Protein AF-0000000078723873 (afdb_homodimer)

Secondary structure (DSSP, 8-state):
--SHHHHHHHHHHHHHHHHHHHHH-TTS-SS--SSTTSSHHHHHHH-S--EEEEEETTEEEEEEE--GGGB-TTSBB-HHHHHHHHHHHHHHHHHHHHS---EEEEEEEEE-S--BTT-EEEEEEEEEEEETTEEEEEEEEEETTT--EEEEEEEEEE-SS-------------/--SHHHHHHHHHHHHHHHHHHHHH-TTS-SS--SSTTSSHHHHHHH-S--EEEEEETTEEEEEEE--GGGB-TTSBB-HHHHHHHHHHHHHHHHHHHHS---EEEEEEEEE-S--BTT-EEEEEEEEEEEETTEEEEEEEEEETTT--EEEEEEEEEE-SS-------------

Solvent-accessible surface area (backbone atoms only — not comparable to full-atom values): 17543 Å² total; per-residue (Å²): 135,76,71,62,56,58,54,52,50,50,51,31,50,50,32,13,50,52,37,45,49,25,48,40,32,40,82,53,41,70,70,80,46,81,65,84,75,39,16,44,59,44,43,41,62,54,35,80,42,38,46,68,81,40,63,38,62,29,27,34,29,32,34,43,57,38,50,51,46,36,7,28,61,85,42,26,55,22,67,32,43,50,49,25,37,50,46,52,46,41,52,38,18,49,22,11,61,74,64,54,79,60,47,68,40,31,40,38,37,39,47,74,42,89,49,44,41,69,39,47,33,29,40,45,28,29,55,72,45,74,56,89,55,36,38,29,26,38,33,42,31,23,34,55,89,81,60,46,66,24,33,40,37,38,35,38,27,33,43,91,62,78,60,81,68,72,81,69,73,79,71,76,87,118,135,76,70,61,57,60,54,52,50,50,50,31,51,50,33,13,50,53,38,45,50,25,48,41,33,38,83,52,40,76,70,80,44,82,62,84,75,38,16,44,59,43,42,41,60,54,34,79,42,36,47,68,79,41,64,39,63,28,28,33,29,32,32,42,58,38,50,51,48,36,6,28,63,85,41,27,56,22,67,33,43,50,49,25,36,49,44,53,45,39,52,37,17,51,21,12,60,74,67,54,78,61,46,70,41,31,39,38,38,40,45,74,42,90,48,44,43,67,40,48,33,30,40,45,27,30,55,73,45,75,55,88,53,36,38,29,27,38,34,41,32,22,35,54,88,80,58,45,66,24,33,40,37,36,35,38,26,34,44,91,61,78,60,80,67,72,80,71,73,79,69,79,84,119

Structure (mmCIF, N/CA/C/O backbone):
data_AF-0000000078723873-model_v1
#
loop_
_entity.id
_entity.type
_entity.pdbx_description
1 polymer 'Thioesterase domain-containing protein'
#
loop_
_atom_site.group_PDB
_atom_site.id
_atom_site.type_symbol
_atom_site.label_atom_id
_atom_site.label_alt_id
_atom_site.label_comp_id
_atom_site.label_asym_id
_atom_site.label_entity_id
_atom_site.label_seq_id
_atom_site.pdbx_PDB_ins_code
_atom_site.Cartn_x
_atom_site.Cartn_y
_atom_site.Cartn_z
_atom_site.occupancy
_atom_site.B_iso_or_equiv
_atom_site.auth_seq_id
_atom_site.auth_comp_id
_atom_site.auth_asym_id
_atom_site.auth_atom_id
_atom_site.pdbx_PDB_model_num
ATOM 1 N N . MET A 1 1 ? -0.348 -45.594 -8.703 1 44.88 1 MET A N 1
ATOM 2 C CA . MET A 1 1 ? -0.079 -44.625 -7.637 1 44.88 1 MET A CA 1
ATOM 3 C C . MET A 1 1 ? 0.808 -43.5 -8.141 1 44.88 1 MET A C 1
ATOM 5 O O . MET A 1 1 ? 1.067 -42.531 -7.418 1 44.88 1 MET A O 1
ATOM 9 N N . ASP A 1 2 ? 1.713 -43.75 -9.164 1 52.91 2 ASP A N 1
ATOM 10 C CA . ASP A 1 2 ? 2.848 -43.062 -9.773 1 52.91 2 ASP A CA 1
ATOM 11 C C . ASP A 1 2 ? 2.379 -42.031 -10.766 1 52.91 2 ASP A C 1
ATOM 13 O O . ASP A 1 2 ? 3.166 -41.156 -11.195 1 52.91 2 ASP A O 1
ATOM 17 N N . GLY A 1 3 ? 1.222 -42.094 -11.297 1 54.97 3 GLY A N 1
ATOM 18 C CA . GLY A 1 3 ? 0.635 -41.344 -12.406 1 54.97 3 GLY A CA 1
ATOM 19 C C . GLY A 1 3 ? 0.165 -39.969 -12.023 1 54.97 3 GLY A C 1
ATOM 20 O O . GLY A 1 3 ? -0.032 -39.125 -12.891 1 54.97 3 GLY A O 1
ATOM 21 N N . GLU A 1 4 ? -0.302 -39.781 -10.75 1 62 4 GLU A N 1
ATOM 22 C CA . GLU A 1 4 ? -0.906 -38.594 -10.18 1 62 4 GLU A CA 1
ATOM 23 C C . GLU A 1 4 ? 0.133 -37.469 -9.984 1 62 4 GLU A C 1
ATOM 25 O O . GLU A 1 4 ? -0.169 -36.312 -10.148 1 62 4 GLU A O 1
ATOM 30 N N . ALA A 1 5 ? 1.448 -37.875 -9.898 1 75.31 5 ALA A N 1
ATOM 31 C CA . ALA A 1 5 ? 2.543 -36.938 -9.625 1 75.31 5 ALA A CA 1
ATOM 32 C C . ALA A 1 5 ? 2.836 -36.062 -10.836 1 75.31 5 ALA A C 1
ATOM 34 O O . ALA A 1 5 ? 2.943 -34.844 -10.719 1 75.31 5 ALA A O 1
ATOM 35 N N . PRO A 1 6 ? 2.828 -36.719 -11.977 1 81.06 6 PRO A N 1
ATOM 36 C CA . PRO A 1 6 ? 3.109 -35.875 -13.141 1 81.06 6 PRO A CA 1
ATOM 37 C C . PRO A 1 6 ? 1.992 -34.875 -13.438 1 81.06 6 PRO A C 1
ATOM 39 O O . PRO A 1 6 ? 2.264 -33.75 -13.828 1 81.06 6 PRO A O 1
ATOM 42 N N . ALA A 1 7 ? 0.807 -35.281 -13.289 1 85.88 7 ALA A N 1
ATOM 43 C CA . ALA A 1 7 ? -0.328 -34.406 -13.516 1 85.88 7 ALA A CA 1
ATOM 44 C C . ALA A 1 7 ? -0.332 -33.25 -12.523 1 85.88 7 ALA A C 1
ATOM 46 O O . ALA A 1 7 ? -0.62 -32.094 -12.891 1 85.88 7 ALA A O 1
ATOM 47 N N . ALA A 1 8 ? -0.088 -33.531 -11.328 1 83.06 8 ALA A N 1
ATOM 48 C CA . ALA A 1 8 ? -0.011 -32.5 -10.305 1 83.06 8 ALA A CA 1
ATOM 49 C C . ALA A 1 8 ? 1.11 -31.516 -10.609 1 83.06 8 ALA A C 1
ATOM 51 O O . ALA A 1 8 ? 0.945 -30.297 -10.43 1 83.06 8 ALA A O 1
ATOM 52 N N . ALA A 1 9 ? 2.213 -32.031 -11.039 1 87.19 9 ALA A N 1
ATOM 53 C CA . ALA A 1 9 ? 3.338 -31.172 -11.406 1 87.19 9 ALA A CA 1
ATOM 54 C C . ALA A 1 9 ? 2.984 -30.266 -12.586 1 87.19 9 ALA A C 1
ATOM 56 O O . ALA A 1 9 ? 3.33 -29.094 -12.602 1 87.19 9 ALA A O 1
ATOM 57 N N . ALA A 1 10 ? 2.352 -30.844 -13.5 1 90.69 10 ALA A N 1
ATOM 58 C CA . ALA A 1 10 ? 1.932 -30.078 -14.672 1 90.69 10 ALA A CA 1
ATOM 59 C C . ALA A 1 10 ? 0.947 -28.969 -14.281 1 90.69 10 ALA A C 1
ATOM 61 O O . ALA A 1 10 ? 1.027 -27.859 -14.789 1 90.69 10 ALA A O 1
ATOM 62 N N . ALA A 1 11 ? 0.07 -29.312 -13.477 1 89.81 11 ALA A N 1
ATOM 63 C CA . ALA A 1 11 ? -0.896 -28.312 -13 1 89.81 11 ALA A CA 1
ATOM 64 C C . ALA A 1 11 ? -0.199 -27.188 -12.25 1 89.81 11 ALA A C 1
ATOM 66 O O . ALA A 1 11 ? -0.537 -26.016 -12.438 1 89.81 11 ALA A O 1
ATOM 67 N N . ALA A 1 12 ? 0.757 -27.516 -11.477 1 89.88 12 ALA A N 1
ATOM 68 C CA . ALA A 1 12 ? 1.524 -26.531 -10.727 1 89.88 12 ALA A CA 1
ATOM 69 C C . ALA A 1 12 ? 2.281 -25.594 -11.664 1 89.88 12 ALA A C 1
ATOM 71 O O . ALA A 1 12 ? 2.338 -24.391 -11.422 1 89.88 12 ALA A O 1
ATOM 72 N N . LEU A 1 13 ? 2.764 -26.109 -12.703 1 91.88 13 LEU A N 1
ATOM 73 C CA . LEU A 1 13 ? 3.498 -25.312 -13.68 1 91.88 13 LEU A CA 1
ATOM 74 C C . LEU A 1 13 ? 2.559 -24.391 -14.438 1 91.88 13 LEU A C 1
ATOM 76 O O . LEU A 1 13 ? 2.938 -23.266 -14.797 1 91.88 13 LEU A O 1
ATOM 80 N N . ARG A 1 14 ? 1.41 -24.875 -14.703 1 94.12 14 ARG A N 1
ATOM 81 C CA . ARG A 1 14 ? 0.413 -24.047 -15.367 1 94.12 14 ARG A CA 1
ATOM 82 C C . ARG A 1 14 ? 0.038 -22.844 -14.508 1 94.12 14 ARG A C 1
ATOM 84 O O . ARG A 1 14 ? -0.103 -21.719 -15.008 1 94.12 14 ARG A O 1
ATOM 91 N N . LEU A 1 15 ? -0.123 -23.094 -13.25 1 94.88 15 LEU A N 1
ATOM 92 C CA . LEU A 1 15 ? -0.45 -22 -12.336 1 94.88 15 LEU A CA 1
ATOM 93 C C . LEU A 1 15 ? 0.664 -20.969 -12.312 1 94.88 15 LEU A C 1
ATOM 95 O O . LEU A 1 15 ? 0.396 -19.766 -12.32 1 94.88 15 LEU A O 1
ATOM 99 N N . ALA A 1 16 ? 1.86 -21.422 -12.297 1 96.12 16 ALA A N 1
ATOM 100 C CA . ALA A 1 16 ? 3.008 -20.516 -12.32 1 96.12 16 ALA A CA 1
ATOM 101 C C . ALA A 1 16 ? 3.037 -19.703 -13.609 1 96.12 16 ALA A C 1
ATOM 103 O O . ALA A 1 16 ? 3.363 -18.516 -13.602 1 96.12 16 ALA A O 1
ATOM 104 N N . ALA A 1 17 ? 2.68 -20.328 -14.688 1 95.06 17 ALA A N 1
ATOM 105 C CA . ALA A 1 17 ? 2.65 -19.656 -15.984 1 95.06 17 ALA A CA 1
ATOM 106 C C . ALA A 1 17 ? 1.571 -18.562 -16.016 1 95.06 17 ALA A C 1
ATOM 108 O O . ALA A 1 17 ? 1.772 -17.5 -16.578 1 95.06 17 ALA A O 1
ATOM 109 N N . VAL A 1 18 ? 0.467 -18.828 -15.445 1 93.12 18 VAL A N 1
ATOM 110 C CA . VAL A 1 18 ? -0.629 -17.859 -15.367 1 93.12 18 VAL A CA 1
ATOM 111 C C . VAL A 1 18 ? -0.201 -16.656 -14.539 1 93.12 18 VAL A C 1
ATOM 113 O O . VAL A 1 18 ? -0.419 -15.508 -14.945 1 93.12 18 VAL A O 1
ATOM 116 N N . ALA A 1 19 ? 0.413 -16.922 -13.398 1 94.5 19 ALA A N 1
ATOM 117 C CA . ALA A 1 19 ? 0.892 -15.844 -12.531 1 94.5 19 ALA A CA 1
ATOM 118 C C . ALA A 1 19 ? 1.933 -14.984 -13.25 1 94.5 19 ALA A C 1
ATOM 120 O O . ALA A 1 19 ? 1.901 -13.758 -13.156 1 94.5 19 ALA A O 1
ATOM 121 N N . ARG A 1 20 ? 2.828 -15.641 -13.961 1 95.38 20 ARG A N 1
ATOM 122 C CA . ARG A 1 20 ? 3.828 -14.922 -14.75 1 95.38 20 ARG A CA 1
ATOM 123 C C . ARG A 1 20 ? 3.166 -13.992 -15.75 1 95.38 20 ARG A C 1
ATOM 125 O O . ARG A 1 20 ? 3.521 -12.812 -15.844 1 95.38 20 ARG A O 1
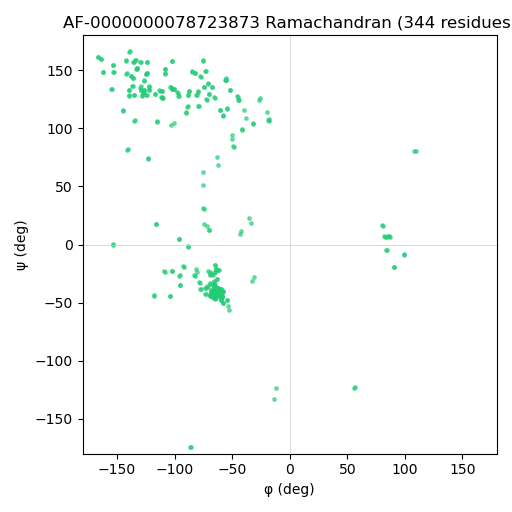ATOM 132 N N . ARG A 1 21 ? 2.262 -14.516 -16.484 1 92.56 21 ARG A N 1
ATOM 133 C CA . ARG A 1 21 ? 1.594 -13.734 -17.516 1 92.56 21 ARG A CA 1
ATOM 134 C C . ARG A 1 21 ? 0.914 -12.508 -16.922 1 92.56 21 ARG A C 1
ATOM 136 O O . ARG A 1 21 ? 0.993 -11.414 -17.469 1 92.56 21 ARG A O 1
ATOM 143 N N . TRP A 1 22 ? 0.305 -12.641 -15.805 1 90.31 22 TRP A N 1
ATOM 144 C CA . TRP A 1 22 ? -0.404 -11.547 -15.141 1 90.31 22 TRP A CA 1
ATOM 145 C C . TRP A 1 22 ? 0.572 -10.477 -14.664 1 90.31 22 TRP A C 1
ATOM 147 O O . TRP A 1 22 ? 0.325 -9.281 -14.836 1 90.31 22 TRP A O 1
ATOM 157 N N . LEU A 1 23 ? 1.624 -10.883 -14.07 1 93.5 23 LEU A N 1
ATOM 158 C CA . LEU A 1 23 ? 2.605 -9.938 -13.555 1 93.5 23 LEU A CA 1
ATOM 159 C C . LEU A 1 23 ? 3.258 -9.156 -14.695 1 93.5 23 LEU A C 1
ATOM 161 O O . LEU A 1 23 ? 3.578 -7.977 -14.539 1 93.5 23 LEU A O 1
ATOM 165 N N . GLU A 1 24 ? 3.432 -9.789 -15.805 1 93.75 24 GLU A N 1
ATOM 166 C CA . GLU A 1 24 ? 4.105 -9.164 -16.938 1 93.75 24 GLU A CA 1
ATOM 167 C C . GLU A 1 24 ? 3.145 -8.289 -17.734 1 93.75 24 GLU A C 1
ATOM 169 O O . GLU A 1 24 ? 3.566 -7.336 -18.391 1 93.75 24 GLU A O 1
ATOM 174 N N . ASN A 1 25 ? 1.891 -8.648 -17.656 1 88.19 25 ASN A N 1
ATOM 175 C CA . ASN A 1 25 ? 0.854 -7.906 -18.375 1 88.19 25 ASN A CA 1
ATOM 176 C C . ASN A 1 25 ? -0.42 -7.789 -17.547 1 88.19 25 ASN A C 1
ATOM 178 O O . ASN A 1 25 ? -1.391 -8.508 -17.781 1 88.19 25 ASN A O 1
ATOM 182 N N . PRO A 1 26 ? -0.356 -6.797 -16.656 1 80.12 26 PRO A N 1
ATOM 183 C CA . PRO A 1 26 ? -1.489 -6.723 -15.734 1 80.12 26 PRO A CA 1
ATOM 184 C C . PRO A 1 26 ? -2.805 -6.398 -16.438 1 80.12 26 PRO A C 1
ATOM 186 O O . PRO A 1 26 ? -3.879 -6.582 -15.859 1 80.12 26 PRO A O 1
ATOM 189 N N . ARG A 1 27 ? -2.709 -5.902 -17.625 1 72.5 27 ARG A N 1
ATOM 190 C CA . ARG A 1 27 ? -3.945 -5.664 -18.359 1 72.5 27 ARG A CA 1
ATOM 191 C C . ARG A 1 27 ? -4.605 -6.984 -18.75 1 72.5 27 ARG A C 1
ATOM 193 O O . ARG A 1 27 ? -5.793 -7.016 -19.078 1 72.5 27 ARG A O 1
ATOM 200 N N . ASP A 1 28 ? -3.65 -7.926 -18.828 1 61.69 28 ASP A N 1
ATOM 201 C CA . ASP A 1 28 ? -4.184 -9.25 -19.125 1 61.69 28 ASP A CA 1
ATOM 202 C C . ASP A 1 28 ? -4.867 -9.867 -17.906 1 61.69 28 ASP A C 1
ATOM 204 O O . ASP A 1 28 ? -4.195 -10.328 -16.984 1 61.69 28 ASP A O 1
ATOM 208 N N . SER A 1 29 ? -5.363 -8.953 -17.172 1 52.59 29 SER A N 1
ATOM 209 C CA . SER A 1 29 ? -5.941 -9.227 -15.859 1 52.59 29 SER A CA 1
ATOM 210 C C . SER A 1 29 ? -6.273 -10.711 -15.703 1 52.59 29 SER A C 1
ATOM 212 O O . SER A 1 29 ? -6.574 -11.391 -16.688 1 52.59 29 SER A O 1
ATOM 214 N N . LEU A 1 30 ? -5.531 -11.375 -14.93 1 48.03 30 LEU A N 1
ATOM 215 C CA . LEU A 1 30 ? -6.129 -12.648 -14.555 1 48.03 30 LEU A CA 1
ATOM 216 C C . LEU A 1 30 ? -7.637 -12.633 -14.781 1 48.03 30 LEU A C 1
ATOM 218 O O . LEU A 1 30 ? -8.289 -11.617 -14.531 1 48.03 30 LEU A O 1
ATOM 222 N N . ALA A 1 31 ? -7.953 -13.484 -15.719 1 39.88 31 ALA A N 1
ATOM 223 C CA . ALA A 1 31 ? -9.234 -13.664 -16.391 1 39.88 31 ALA A CA 1
ATOM 224 C C . ALA A 1 31 ? -10.352 -12.93 -15.648 1 39.88 31 ALA A C 1
ATOM 226 O O . ALA A 1 31 ? -10.164 -12.5 -14.508 1 39.88 31 ALA A O 1
ATOM 227 N N . ARG A 1 32 ? -11.492 -13.711 -15.469 1 41.44 32 ARG A N 1
ATOM 228 C CA . ARG A 1 32 ? -12.938 -13.633 -15.648 1 41.44 32 ARG A CA 1
ATOM 229 C C . ARG A 1 32 ? -13.578 -12.773 -14.57 1 41.44 32 ARG A C 1
ATOM 231 O O . ARG A 1 32 ? -14.242 -13.281 -13.672 1 41.44 32 ARG A O 1
ATOM 238 N N . SER A 1 33 ? -12.703 -12.039 -13.992 1 44.44 33 SER A N 1
ATOM 239 C CA . SER A 1 33 ? -13.672 -11.383 -13.117 1 44.44 33 SER A CA 1
ATOM 240 C C . SER A 1 33 ? -14.797 -10.742 -13.922 1 44.44 33 SER A C 1
ATOM 242 O O . SER A 1 33 ? -14.625 -10.422 -15.102 1 44.44 33 SER A O 1
ATOM 244 N N . ARG A 1 34 ? -15.875 -10.844 -13.359 1 46.12 34 ARG A N 1
ATOM 245 C CA . ARG A 1 34 ? -17.203 -10.57 -13.891 1 46.12 34 ARG A CA 1
ATOM 246 C C . ARG A 1 34 ? -17.281 -9.172 -14.492 1 46.12 34 ARG A C 1
ATOM 248 O O . ARG A 1 34 ? -17.938 -8.969 -15.523 1 46.12 34 ARG A O 1
ATOM 255 N N . GLU A 1 35 ? -16.953 -8.008 -13.742 1 47.28 35 GLU A N 1
ATOM 256 C CA . GLU A 1 35 ? -17.375 -6.723 -14.281 1 47.28 35 GLU A CA 1
ATOM 257 C C . GLU A 1 35 ? -16.219 -6.008 -14.977 1 47.28 35 GLU A C 1
ATOM 259 O O . GLU A 1 35 ? -15.125 -5.902 -14.43 1 47.28 35 GLU A O 1
ATOM 264 N N . GLU A 1 36 ? -16.016 -5.871 -16.234 1 51.47 36 GLU A N 1
ATOM 265 C CA . GLU A 1 36 ? -15.156 -5.152 -17.172 1 51.47 36 GLU A CA 1
ATOM 266 C C . GLU A 1 36 ? -14.641 -3.854 -16.547 1 51.47 36 GLU A C 1
ATOM 268 O O . GLU A 1 36 ? -15.414 -3.068 -16 1 51.47 36 GLU A O 1
ATOM 273 N N . GLY A 1 37 ? -13.352 -3.596 -16.5 1 52.84 37 GLY A N 1
ATOM 274 C CA . GLY A 1 37 ? -12.75 -2.291 -16.25 1 52.84 37 GLY A CA 1
ATOM 275 C C . GLY A 1 37 ? -12.297 -2.096 -14.82 1 52.84 37 GLY A C 1
ATOM 276 O O . GLY A 1 37 ? -11.641 -1.104 -14.508 1 52.84 37 GLY A O 1
ATOM 277 N N . CYS A 1 38 ? -12.602 -2.992 -13.914 1 54.84 38 CYS A N 1
ATOM 278 C CA . CYS A 1 38 ? -12.289 -2.715 -12.523 1 54.84 38 CYS A CA 1
ATOM 279 C C . CYS A 1 38 ? -10.828 -3.029 -12.219 1 54.84 38 CYS A C 1
ATOM 281 O O . CYS A 1 38 ? -10.305 -4.055 -12.664 1 54.84 38 CYS A O 1
ATOM 283 N N . GLY A 1 39 ? -10.141 -2.117 -11.641 1 59.47 39 GLY A N 1
ATOM 284 C CA . GLY A 1 39 ? -8.836 -2.26 -11.008 1 59.47 39 GLY A CA 1
ATOM 285 C C . GLY A 1 39 ? -7.684 -2.17 -11.992 1 59.47 39 GLY A C 1
ATOM 286 O O . GLY A 1 39 ? -6.527 -2.043 -11.586 1 59.47 39 GLY A O 1
ATOM 287 N N . ASP A 1 40 ? -7.992 -2.084 -13.242 1 70.19 40 ASP A N 1
ATOM 288 C CA . ASP A 1 40 ? -6.961 -2.098 -14.273 1 70.19 40 ASP A CA 1
ATOM 289 C C . ASP A 1 40 ? -6.086 -0.849 -14.195 1 70.19 40 ASP A C 1
ATOM 291 O O . ASP A 1 40 ? -4.859 -0.936 -14.297 1 70.19 40 ASP A O 1
ATOM 295 N N . ALA A 1 41 ? -6.691 0.23 -13.836 1 77.25 41 ALA A N 1
ATOM 296 C CA . ALA A 1 41 ? -5.918 1.472 -13.828 1 77.25 41 ALA A CA 1
ATOM 297 C C . ALA A 1 41 ? -4.879 1.462 -12.711 1 77.25 41 ALA A C 1
ATOM 299 O O . ALA A 1 41 ? -3.711 1.782 -12.945 1 77.25 41 ALA A O 1
ATOM 300 N N . PHE A 1 42 ? -5.32 1.008 -11.539 1 87.31 42 PHE A N 1
ATOM 301 C CA . PHE A 1 42 ? -4.418 0.989 -10.398 1 87.31 42 PHE A CA 1
ATOM 302 C C . PHE A 1 42 ? -3.262 0.025 -10.633 1 87.31 42 PHE A C 1
ATOM 304 O O . PHE A 1 42 ? -2.096 0.397 -10.484 1 87.31 42 PHE A O 1
ATOM 311 N N . ASN A 1 43 ? -3.543 -1.124 -11.094 1 87.56 43 ASN A N 1
ATOM 312 C CA . ASN A 1 43 ? -2.518 -2.145 -11.281 1 87.56 43 ASN A CA 1
ATOM 313 C C . ASN A 1 43 ? -1.559 -1.778 -12.406 1 87.56 43 ASN A C 1
ATOM 315 O O . ASN A 1 43 ? -0.364 -2.072 -12.336 1 87.56 43 ASN A O 1
ATOM 319 N N . THR A 1 44 ? -2.092 -1.142 -13.359 1 84.94 44 THR A N 1
ATOM 320 C CA . THR A 1 44 ? -1.249 -0.743 -14.484 1 84.94 44 THR A CA 1
ATOM 321 C C . THR A 1 44 ? -0.207 0.28 -14.039 1 84.94 44 THR A C 1
ATOM 323 O O . THR A 1 44 ? 0.917 0.287 -14.547 1 84.94 44 THR A O 1
ATOM 326 N N . VAL A 1 45 ? -0.574 1.055 -13.109 1 88.25 45 VAL A N 1
ATOM 327 C CA . VAL A 1 45 ? 0.344 2.082 -12.625 1 88.25 45 VAL A CA 1
ATOM 328 C C . VAL A 1 45 ? 1.396 1.452 -11.719 1 88.25 45 VAL A C 1
ATOM 330 O O . VAL A 1 45 ? 2.584 1.769 -11.82 1 88.25 45 VAL A O 1
ATOM 333 N N . VAL A 1 46 ? 1 0.481 -10.898 1 92.19 46 VAL A N 1
ATOM 334 C CA . VAL A 1 46 ? 1.902 -0.035 -9.875 1 92.19 46 VAL A CA 1
ATOM 335 C C . VAL A 1 46 ? 2.676 -1.232 -10.422 1 92.19 46 VAL A C 1
ATOM 337 O O . VAL A 1 46 ? 3.689 -1.64 -9.852 1 92.19 46 VAL A O 1
ATOM 340 N N . MET A 1 47 ? 2.135 -1.809 -11.492 1 87.94 47 MET A N 1
ATOM 341 C CA . MET A 1 47 ? 2.775 -2.91 -12.203 1 87.94 47 MET A CA 1
ATOM 342 C C . MET A 1 47 ? 2.977 -2.561 -13.68 1 87.94 47 MET A C 1
ATOM 344 O O . MET A 1 47 ? 2.234 -3.037 -14.539 1 87.94 47 MET A O 1
ATOM 348 N N . PRO A 1 48 ? 3.879 -1.739 -13.93 1 76.56 48 PRO A N 1
ATOM 349 C CA . PRO A 1 48 ? 4.031 -1.247 -15.297 1 76.56 48 PRO A CA 1
ATOM 350 C C . PRO A 1 48 ? 4.551 -2.316 -16.25 1 76.56 48 PRO A C 1
ATOM 352 O O . PRO A 1 48 ? 4.738 -2.049 -17.453 1 76.56 48 PRO A O 1
ATOM 355 N N . GLY A 1 49 ? 4.594 -3.609 -15.891 1 80.75 49 GLY A N 1
ATOM 356 C CA . GLY A 1 49 ? 5.211 -4.691 -16.641 1 80.75 49 GLY A CA 1
ATOM 357 C C . GLY A 1 49 ? 6.465 -5.238 -15.992 1 80.75 49 GLY A C 1
ATOM 358 O O . GLY A 1 49 ? 7.578 -4.934 -16.422 1 80.75 49 GLY A O 1
ATOM 359 N N . PHE A 1 50 ? 6.285 -6.066 -15.039 1 94.38 50 PHE A N 1
ATOM 360 C CA . PHE A 1 50 ? 7.363 -6.77 -14.352 1 94.38 50 PHE A CA 1
ATOM 361 C C . PHE A 1 50 ? 7.988 -7.82 -15.258 1 94.38 50 PHE A C 1
ATOM 363 O O . PHE A 1 50 ? 7.297 -8.453 -16.062 1 94.38 50 PHE A O 1
ATOM 370 N N . ARG A 1 51 ? 9.297 -7.891 -15.219 1 97.31 51 ARG A N 1
ATOM 371 C CA . ARG A 1 51 ? 9.984 -9.008 -15.859 1 97.31 51 ARG A CA 1
ATOM 372 C C . ARG A 1 51 ? 10.172 -10.164 -14.883 1 97.31 51 ARG A C 1
ATOM 374 O O . ARG A 1 51 ? 10.961 -10.07 -13.945 1 97.31 51 ARG A O 1
ATOM 381 N N . VAL A 1 52 ? 9.508 -11.289 -15.148 1 98.12 52 VAL A N 1
ATOM 382 C CA . VAL A 1 52 ? 9.562 -12.43 -14.234 1 98.12 52 VAL A CA 1
ATOM 383 C C . VAL A 1 52 ? 10.742 -13.328 -14.602 1 98.12 52 VAL A C 1
ATOM 385 O O . VAL A 1 52 ? 10.805 -13.859 -15.711 1 98.12 52 VAL A O 1
ATOM 388 N N . SER A 1 53 ? 11.641 -13.492 -13.75 1 98.62 53 SER A N 1
ATOM 389 C CA . SER A 1 53 ? 12.82 -14.312 -14 1 98.62 53 SER A CA 1
ATOM 390 C C . SER A 1 53 ? 12.633 -15.734 -13.461 1 98.62 53 SER A C 1
ATOM 392 O O . SER A 1 53 ? 13.297 -16.672 -13.914 1 98.62 53 SER A O 1
ATOM 394 N N . LEU A 1 54 ? 11.797 -15.852 -12.461 1 98.56 54 LEU A N 1
ATOM 395 C CA . LEU A 1 54 ? 11.492 -17.156 -11.883 1 98.56 54 LEU A CA 1
ATOM 396 C C . LEU A 1 54 ? 10.008 -17.266 -11.555 1 98.56 54 LEU A C 1
ATOM 398 O O . LEU A 1 54 ? 9.43 -16.359 -10.945 1 98.56 54 LEU A O 1
ATOM 402 N N . ALA A 1 55 ? 9.375 -18.281 -11.992 1 98.06 55 ALA A N 1
ATOM 403 C CA . ALA A 1 55 ? 8 -18.625 -11.641 1 98.06 55 ALA A CA 1
ATOM 404 C C . ALA A 1 55 ? 7.867 -20.125 -11.328 1 98.06 55 ALA A C 1
ATOM 406 O O . ALA A 1 55 ? 7.98 -20.969 -12.219 1 98.06 55 ALA A O 1
ATOM 407 N N . GLU A 1 56 ? 7.727 -20.422 -10.133 1 97.25 56 GLU A N 1
ATOM 408 C CA . GLU A 1 56 ? 7.539 -21.766 -9.609 1 97.25 56 GLU A CA 1
ATOM 409 C C . GLU A 1 56 ? 6.41 -21.812 -8.586 1 97.25 56 GLU A C 1
ATOM 411 O O . GLU A 1 56 ? 6.008 -20.766 -8.055 1 97.25 56 GLU A O 1
ATOM 416 N N . PRO A 1 57 ? 5.887 -23.047 -8.414 1 96.62 57 PRO A N 1
ATOM 417 C CA . PRO A 1 57 ? 4.883 -23.109 -7.348 1 96.62 57 PRO A CA 1
ATOM 418 C C . PRO A 1 57 ? 5.406 -22.578 -6.012 1 96.62 57 PRO A C 1
ATOM 420 O O . PRO A 1 57 ? 6.383 -23.109 -5.473 1 96.62 57 PRO A O 1
ATOM 423 N N . GLY A 1 58 ? 4.785 -21.531 -5.57 1 97.62 58 GLY A N 1
ATOM 424 C CA . GLY A 1 58 ? 5.121 -20.969 -4.27 1 97.62 58 GLY A CA 1
ATOM 425 C C . GLY A 1 58 ? 6.27 -19.984 -4.32 1 97.62 58 GLY A C 1
ATOM 426 O O . GLY A 1 58 ? 6.754 -19.531 -3.281 1 97.62 58 GLY A O 1
ATOM 427 N N . ARG A 1 59 ? 6.723 -19.641 -5.477 1 98.69 59 ARG A N 1
ATOM 428 C CA . ARG A 1 59 ? 7.82 -18.688 -5.555 1 98.69 59 ARG A CA 1
ATOM 429 C C . ARG A 1 59 ? 7.812 -17.953 -6.891 1 98.69 59 ARG A C 1
ATOM 431 O O . ARG A 1 59 ? 7.684 -18.578 -7.945 1 98.69 59 ARG A O 1
ATOM 438 N N . LEU A 1 60 ? 7.965 -16.641 -6.805 1 98.69 60 LEU A N 1
ATOM 439 C CA . LEU A 1 60 ? 8.094 -15.766 -7.969 1 98.69 60 LEU A CA 1
ATOM 440 C C . LEU A 1 60 ? 9.195 -14.734 -7.75 1 98.69 60 LEU A C 1
ATOM 442 O O . LEU A 1 60 ? 9.336 -14.188 -6.656 1 98.69 60 LEU A O 1
ATOM 446 N N . VAL A 1 61 ? 10.016 -14.531 -8.805 1 98.88 61 VAL A N 1
ATOM 447 C CA . VAL A 1 61 ? 11.008 -13.469 -8.812 1 98.88 61 VAL A CA 1
ATOM 448 C C . VAL A 1 61 ? 10.805 -12.578 -10.031 1 98.88 61 VAL A C 1
ATOM 450 O O . VAL A 1 61 ? 10.672 -13.07 -11.156 1 98.88 61 VAL A O 1
ATOM 453 N N . CYS A 1 62 ? 10.734 -11.273 -9.789 1 98.25 62 CYS A N 1
ATOM 454 C CA . CYS A 1 62 ? 10.555 -10.352 -10.906 1 98.25 62 CYS A CA 1
ATOM 455 C C . CYS A 1 62 ? 11.367 -9.078 -10.695 1 98.25 62 CYS A C 1
ATOM 457 O O . CYS A 1 62 ? 11.812 -8.797 -9.578 1 98.25 62 CYS A O 1
ATOM 459 N N . SER A 1 63 ? 11.641 -8.422 -11.758 1 98.31 63 SER A N 1
ATOM 460 C CA . SER A 1 63 ? 12.375 -7.164 -11.734 1 98.31 63 SER A CA 1
ATOM 461 C C . SER A 1 63 ? 11.727 -6.125 -12.648 1 98.31 63 SER A C 1
ATOM 463 O O . SER A 1 63 ? 10.945 -6.473 -13.539 1 98.31 63 SER A O 1
ATOM 465 N N . PHE A 1 64 ? 12.016 -4.848 -12.344 1 97.06 64 PHE A N 1
ATOM 466 C CA . PHE A 1 64 ? 11.555 -3.73 -13.156 1 97.06 64 PHE A CA 1
ATOM 467 C C . PHE A 1 64 ? 12.289 -2.447 -12.773 1 97.06 64 PHE A C 1
ATOM 469 O O . PHE A 1 64 ? 12.961 -2.395 -11.742 1 97.06 64 PHE A O 1
ATOM 476 N N . ARG A 1 65 ? 12.203 -1.561 -13.695 1 96.38 65 ARG A N 1
ATOM 477 C CA . ARG A 1 65 ? 12.664 -0.211 -13.391 1 96.38 65 ARG A CA 1
ATOM 478 C C . ARG A 1 65 ? 11.547 0.629 -12.789 1 96.38 65 ARG A C 1
ATOM 480 O O . ARG A 1 65 ? 10.445 0.694 -13.336 1 96.38 65 ARG A O 1
ATOM 487 N N . VAL A 1 66 ? 11.836 1.263 -11.641 1 95.44 66 VAL A N 1
ATOM 488 C CA . VAL A 1 66 ? 10.82 2.064 -10.961 1 95.44 66 VAL A CA 1
ATOM 489 C C . VAL A 1 66 ? 10.367 3.203 -11.875 1 95.44 66 VAL A C 1
ATOM 491 O O . VAL A 1 66 ? 11.156 4.094 -12.203 1 95.44 66 VAL A O 1
ATOM 494 N N . PRO A 1 67 ? 9.117 3.182 -12.266 1 92.25 67 PRO A N 1
ATOM 495 C CA . PRO A 1 67 ? 8.664 4.25 -13.164 1 92.25 67 PRO A CA 1
ATOM 496 C C . PRO A 1 67 ? 8.469 5.582 -12.438 1 92.25 67 PRO A C 1
ATOM 498 O O . PRO A 1 67 ? 8.258 5.605 -11.227 1 92.25 67 PRO A O 1
ATOM 501 N N . ALA A 1 68 ? 8.5 6.637 -13.195 1 90.62 68 ALA A N 1
ATOM 502 C CA . ALA A 1 68 ? 8.258 7.973 -12.648 1 90.62 68 ALA A CA 1
ATOM 503 C C . ALA A 1 68 ? 6.848 8.094 -12.094 1 90.62 68 ALA A C 1
ATOM 505 O O . ALA A 1 68 ? 6.617 8.828 -11.125 1 90.62 68 ALA A O 1
ATOM 506 N N . ALA A 1 69 ? 5.945 7.367 -12.641 1 89.5 69 ALA A N 1
ATOM 507 C CA . ALA A 1 69 ? 4.527 7.441 -12.305 1 89.5 69 ALA A CA 1
ATOM 508 C C . ALA A 1 69 ? 4.293 7.059 -10.844 1 89.5 69 ALA A C 1
ATOM 510 O O . ALA A 1 69 ? 3.279 7.434 -10.25 1 89.5 69 ALA A O 1
ATOM 511 N N . VAL A 1 70 ? 5.234 6.309 -10.203 1 93.44 70 VAL A N 1
ATOM 512 C CA . VAL A 1 70 ? 5.027 5.859 -8.836 1 93.44 70 VAL A CA 1
ATOM 513 C C . VAL A 1 70 ? 6.082 6.488 -7.922 1 93.44 70 VAL A C 1
ATOM 515 O O . VAL A 1 70 ? 6.348 5.98 -6.832 1 93.44 70 VAL A O 1
ATOM 518 N N . ALA A 1 71 ? 6.703 7.531 -8.391 1 91.56 71 ALA A N 1
ATOM 519 C CA . ALA A 1 71 ? 7.688 8.242 -7.578 1 91.56 71 ALA A CA 1
ATOM 520 C C . ALA A 1 71 ? 7.008 9.227 -6.629 1 91.56 71 ALA A C 1
ATOM 522 O O . ALA A 1 71 ? 5.934 9.742 -6.93 1 91.56 71 ALA A O 1
ATOM 523 N N . ASP A 1 72 ? 7.621 9.398 -5.496 1 88.5 72 ASP A N 1
ATOM 524 C CA . ASP A 1 72 ? 7.137 10.438 -4.59 1 88.5 72 ASP A CA 1
ATOM 525 C C . ASP A 1 72 ? 7.754 11.797 -4.926 1 88.5 72 ASP A C 1
ATOM 527 O O . ASP A 1 72 ? 8.406 11.945 -5.961 1 88.5 72 ASP A O 1
ATOM 531 N N . ALA A 1 73 ? 7.484 12.773 -4.105 1 83.5 73 ALA A N 1
ATOM 532 C CA . ALA A 1 73 ? 7.91 14.148 -4.367 1 83.5 73 ALA A CA 1
ATOM 533 C C . ALA A 1 73 ? 9.43 14.258 -4.379 1 83.5 73 ALA A C 1
ATOM 535 O O . ALA A 1 73 ? 9.992 15.195 -4.949 1 83.5 73 ALA A O 1
ATOM 536 N N . ASP A 1 74 ? 10.141 13.266 -3.74 1 85.44 74 ASP A N 1
ATOM 537 C CA . ASP A 1 74 ? 11.602 13.281 -3.67 1 85.44 74 ASP A CA 1
ATOM 538 C C . ASP A 1 74 ? 12.211 12.422 -4.773 1 85.44 74 ASP A C 1
ATOM 540 O O . ASP A 1 74 ? 13.422 12.188 -4.785 1 85.44 74 ASP A O 1
ATOM 544 N N . GLY A 1 75 ? 11.367 11.914 -5.637 1 89.44 75 GLY A N 1
ATOM 545 C CA . GLY A 1 75 ? 11.852 11.109 -6.742 1 89.44 75 GLY A CA 1
ATOM 546 C C . GLY A 1 75 ? 12.156 9.68 -6.348 1 89.44 75 GLY A C 1
ATOM 547 O O . GLY A 1 75 ? 12.914 8.984 -7.035 1 89.44 75 GLY A O 1
ATOM 548 N N . ARG A 1 76 ? 11.664 9.305 -5.266 1 92.81 76 ARG A N 1
ATOM 549 C CA . ARG A 1 76 ? 11.859 7.938 -4.789 1 92.81 76 ARG A CA 1
ATOM 550 C C . ARG A 1 76 ? 10.609 7.094 -5.027 1 92.81 76 ARG A C 1
ATOM 552 O O . ARG A 1 76 ? 9.523 7.633 -5.238 1 92.81 76 ARG A O 1
ATOM 559 N N . TRP A 1 77 ? 10.82 5.758 -5.066 1 95.12 77 TRP A N 1
ATOM 560 C CA . TRP A 1 77 ? 9.672 4.863 -5.129 1 95.12 77 TRP A CA 1
ATOM 561 C C . TRP A 1 77 ? 8.742 5.082 -3.941 1 95.12 77 TRP A C 1
ATOM 563 O O . TRP A 1 77 ? 9.125 4.832 -2.793 1 95.12 77 TRP A O 1
ATOM 573 N N . HIS A 1 78 ? 7.621 5.605 -4.211 1 95.25 78 HIS A N 1
ATOM 574 C CA . HIS A 1 78 ? 6.621 5.91 -3.193 1 95.25 78 HIS A CA 1
ATOM 575 C C . HIS A 1 78 ? 6.34 4.695 -2.314 1 95.25 78 HIS A C 1
ATOM 577 O O . HIS A 1 78 ? 6.121 3.594 -2.82 1 95.25 78 HIS A O 1
ATOM 583 N N . ALA A 1 79 ? 6.316 4.844 -0.981 1 96.44 79 ALA A N 1
ATOM 584 C CA . ALA A 1 79 ? 6.137 3.736 -0.048 1 96.44 79 ALA A CA 1
ATOM 585 C C . ALA A 1 79 ? 4.812 3.021 -0.293 1 96.44 79 ALA A C 1
ATOM 587 O O . ALA A 1 79 ? 4.754 1.79 -0.295 1 96.44 79 ALA A O 1
ATOM 588 N N . GLY A 1 80 ? 3.764 3.787 -0.456 1 96.44 80 GLY A N 1
ATOM 589 C CA . GLY A 1 80 ? 2.467 3.199 -0.751 1 96.44 80 GLY A CA 1
ATOM 590 C C . GLY A 1 80 ? 2.443 2.434 -2.059 1 96.44 80 GLY A C 1
ATOM 591 O O . GLY A 1 80 ? 1.788 1.394 -2.164 1 96.44 80 GLY A O 1
ATOM 592 N N . ALA A 1 81 ? 3.129 2.916 -3.045 1 95.75 81 ALA A N 1
ATOM 593 C CA . ALA A 1 81 ? 3.221 2.217 -4.324 1 95.75 81 ALA A CA 1
ATOM 594 C C . ALA A 1 81 ? 4.016 0.922 -4.188 1 95.75 81 ALA A C 1
ATOM 596 O O . ALA A 1 81 ? 3.66 -0.098 -4.781 1 95.75 81 ALA A O 1
ATOM 597 N N . MET A 1 82 ? 5.09 0.958 -3.451 1 97.25 82 MET A N 1
ATOM 598 C CA . MET A 1 82 ? 5.863 -0.251 -3.182 1 97.25 82 MET A CA 1
ATOM 599 C C . MET A 1 82 ? 5.012 -1.294 -2.469 1 97.25 82 MET A C 1
ATOM 601 O O . MET A 1 82 ? 5.039 -2.475 -2.82 1 97.25 82 MET A O 1
ATOM 605 N N . ALA A 1 83 ? 4.262 -0.816 -1.47 1 98.25 83 ALA A N 1
ATOM 606 C CA . ALA A 1 83 ? 3.375 -1.725 -0.75 1 98.25 83 ALA A CA 1
ATOM 607 C C . ALA A 1 83 ? 2.375 -2.381 -1.699 1 98.25 83 ALA A C 1
ATOM 609 O O . ALA A 1 83 ? 2.08 -3.572 -1.574 1 98.25 83 ALA A O 1
ATOM 610 N N . ALA A 1 84 ? 1.871 -1.628 -2.611 1 96.69 84 ALA A N 1
ATOM 611 C CA . ALA A 1 84 ? 0.925 -2.15 -3.594 1 96.69 84 ALA A CA 1
ATOM 612 C C . ALA A 1 84 ? 1.592 -3.178 -4.504 1 96.69 84 ALA A C 1
ATOM 614 O O . ALA A 1 84 ? 0.994 -4.203 -4.832 1 96.69 84 ALA A O 1
ATOM 615 N N . ALA A 1 85 ? 2.805 -2.877 -4.969 1 96.94 85 ALA A N 1
ATOM 616 C CA . ALA A 1 85 ? 3.543 -3.832 -5.793 1 96.94 85 ALA A CA 1
ATOM 617 C C . ALA A 1 85 ? 3.766 -5.145 -5.043 1 96.94 85 ALA A C 1
ATOM 619 O O . ALA A 1 85 ? 3.566 -6.227 -5.602 1 96.94 85 ALA A O 1
ATOM 620 N N . VAL A 1 86 ? 4.141 -5.027 -3.818 1 98.31 86 VAL A N 1
ATOM 621 C CA . VAL A 1 86 ? 4.371 -6.191 -2.971 1 98.31 86 VAL A CA 1
ATOM 622 C C . VAL A 1 86 ? 3.064 -6.961 -2.781 1 98.31 86 VAL A C 1
ATOM 624 O O . VAL A 1 86 ? 3.049 -8.195 -2.818 1 98.31 86 VAL A O 1
ATOM 627 N N . ASP A 1 87 ? 1.988 -6.262 -2.572 1 97.69 87 ASP A N 1
ATOM 628 C CA . ASP A 1 87 ? 0.666 -6.871 -2.465 1 97.69 87 ASP A CA 1
ATOM 629 C C . ASP A 1 87 ? 0.357 -7.73 -3.688 1 97.69 87 ASP A C 1
ATOM 631 O O . ASP A 1 87 ? -0.062 -8.883 -3.553 1 97.69 87 ASP A O 1
ATOM 635 N N . ASN A 1 88 ? 0.584 -7.191 -4.828 1 95.19 88 ASN A N 1
ATOM 636 C CA . ASN A 1 88 ? 0.312 -7.918 -6.062 1 95.19 88 ASN A CA 1
ATOM 637 C C . ASN A 1 88 ? 1.202 -9.148 -6.195 1 95.19 88 ASN A C 1
ATOM 639 O O . ASN A 1 88 ? 0.743 -10.211 -6.625 1 95.19 88 ASN A O 1
ATOM 643 N N . LEU A 1 89 ? 2.453 -8.992 -5.828 1 97.56 89 LEU A N 1
ATOM 644 C CA . LEU A 1 89 ? 3.344 -10.141 -5.906 1 97.56 89 LEU 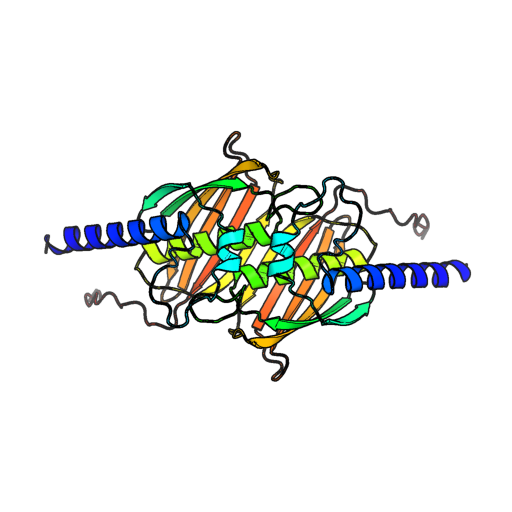A CA 1
ATOM 645 C C . LEU A 1 89 ? 2.93 -11.219 -4.91 1 97.56 89 LEU A C 1
ATOM 647 O O . LEU A 1 89 ? 2.957 -12.414 -5.23 1 97.56 89 LEU A O 1
ATOM 651 N N . CYS A 1 90 ? 2.549 -10.805 -3.699 1 98.12 90 CYS A N 1
ATOM 652 C CA . CYS A 1 90 ? 2.074 -11.781 -2.719 1 98.12 90 CYS A CA 1
ATOM 653 C C . CYS A 1 90 ? 0.867 -12.539 -3.25 1 98.12 90 CYS A C 1
ATOM 655 O O . CYS A 1 90 ? 0.8 -13.766 -3.129 1 98.12 90 CYS A O 1
ATOM 657 N N . ALA A 1 91 ? -0.066 -11.828 -3.834 1 95.81 91 ALA A N 1
ATOM 658 C CA . ALA A 1 91 ? -1.249 -12.469 -4.398 1 95.81 91 ALA A CA 1
ATOM 659 C C . ALA A 1 91 ? -0.862 -13.484 -5.473 1 95.81 91 ALA A C 1
ATOM 661 O O . ALA A 1 91 ? -1.385 -14.602 -5.5 1 95.81 91 ALA A O 1
ATOM 662 N N . ALA A 1 92 ? 0.045 -13.102 -6.328 1 95.69 92 ALA A N 1
ATOM 663 C CA . ALA A 1 92 ? 0.488 -13.984 -7.41 1 95.69 92 ALA A CA 1
ATOM 664 C C . ALA A 1 92 ? 1.191 -15.219 -6.859 1 95.69 92 ALA A C 1
ATOM 666 O O . ALA A 1 92 ? 0.944 -16.344 -7.32 1 95.69 92 ALA A O 1
ATOM 667 N N . VAL A 1 93 ? 2.064 -15.008 -5.887 1 98 93 VAL A N 1
ATOM 668 C CA . VAL A 1 93 ? 2.822 -16.094 -5.281 1 98 93 VAL A CA 1
ATOM 669 C C . VAL A 1 93 ? 1.862 -17.109 -4.664 1 98 93 VAL A C 1
ATOM 671 O O . VAL A 1 93 ? 1.99 -18.328 -4.895 1 98 93 VAL A O 1
ATOM 674 N N . VAL A 1 94 ? 0.916 -16.641 -3.93 1 97.25 94 VAL A N 1
ATOM 675 C CA . VAL A 1 94 ? -0.033 -17.516 -3.248 1 97.25 94 VAL A CA 1
ATOM 676 C C . VAL A 1 94 ? -0.888 -18.25 -4.273 1 97.25 94 VAL A C 1
ATOM 678 O O . VAL A 1 94 ? -1.19 -19.438 -4.105 1 97.25 94 VAL A O 1
ATOM 681 N N . TYR A 1 95 ? -1.248 -17.609 -5.332 1 95 95 TYR A N 1
ATOM 682 C CA . TYR A 1 95 ? -2.02 -18.234 -6.406 1 95 95 TYR A CA 1
ATOM 683 C C . TYR A 1 95 ? -1.271 -19.406 -7.004 1 95 95 TYR A C 1
ATOM 685 O O . TYR A 1 95 ? -1.879 -20.438 -7.34 1 95 95 TYR A O 1
ATOM 693 N N . THR A 1 96 ? 0.073 -19.328 -7.16 1 96.56 96 THR A N 1
ATOM 694 C CA . THR A 1 96 ? 0.855 -20.391 -7.773 1 96.56 96 THR A CA 1
ATOM 695 C C . THR A 1 96 ? 0.81 -21.656 -6.918 1 96.56 96 THR A C 1
ATOM 697 O O . THR A 1 96 ? 1.1 -22.75 -7.406 1 96.56 96 THR A O 1
ATOM 700 N N . ALA A 1 97 ? 0.542 -21.516 -5.652 1 93.88 97 ALA A N 1
ATOM 701 C CA . ALA A 1 97 ? 0.607 -22.656 -4.73 1 93.88 97 ALA A CA 1
ATOM 702 C C . ALA A 1 97 ? -0.569 -23.609 -4.945 1 93.88 97 ALA A C 1
ATOM 704 O O . ALA A 1 97 ? -0.416 -24.828 -4.855 1 93.88 97 ALA A O 1
ATOM 705 N N . ASP A 1 98 ? -1.799 -23.062 -5.25 1 91.12 98 ASP A N 1
ATOM 706 C CA . ASP A 1 98 ? -2.926 -23.969 -5.367 1 91.12 98 ASP A CA 1
ATOM 707 C C . ASP A 1 98 ? -4.004 -23.406 -6.289 1 91.12 98 ASP A C 1
ATOM 709 O O . ASP A 1 98 ? -5.09 -23.984 -6.414 1 91.12 98 ASP A O 1
ATOM 713 N N . GLY A 1 99 ? -3.768 -22.234 -6.832 1 92.38 99 GLY A N 1
ATOM 714 C CA . GLY A 1 99 ? -4.664 -21.688 -7.836 1 92.38 99 GLY A CA 1
ATOM 715 C C . GLY A 1 99 ? -5.852 -20.953 -7.238 1 92.38 99 GLY A C 1
ATOM 716 O O . GLY A 1 99 ? -6.77 -20.562 -7.957 1 92.38 99 GLY A O 1
ATOM 717 N N . VAL A 1 100 ? -5.867 -20.781 -5.91 1 90.25 100 VAL A N 1
ATOM 718 C CA . VAL A 1 100 ? -6.992 -20.141 -5.23 1 90.25 100 VAL A CA 1
ATOM 719 C C . VAL A 1 100 ? -6.691 -18.656 -5.004 1 90.25 100 VAL A C 1
ATOM 721 O O . VAL A 1 100 ? -5.629 -18.312 -4.484 1 90.25 100 VAL A O 1
ATOM 724 N N . HIS A 1 101 ? -7.594 -17.812 -5.418 1 90.12 101 HIS A N 1
ATOM 725 C CA . HIS A 1 101 ? -7.504 -16.391 -5.098 1 90.12 101 HIS A CA 1
ATOM 726 C C . HIS A 1 101 ? -7.859 -16.125 -3.641 1 90.12 101 HIS A C 1
ATOM 728 O O . HIS A 1 101 ? -8.828 -16.688 -3.121 1 90.12 101 HIS A O 1
ATOM 734 N N . ARG A 1 102 ? -7.09 -15.336 -3.035 1 93.31 102 ARG A N 1
ATOM 735 C CA . ARG A 1 102 ? -7.262 -15.047 -1.616 1 93.31 102 ARG A CA 1
ATOM 736 C C . ARG A 1 102 ? -7.27 -13.539 -1.364 1 93.31 102 ARG A C 1
ATOM 738 O O . ARG A 1 102 ? -6.781 -12.766 -2.189 1 93.31 102 ARG A O 1
ATOM 745 N N . PHE A 1 103 ? -7.836 -13.195 -0.307 1 94.19 103 PHE A N 1
ATOM 746 C CA . PHE A 1 103 ? -7.836 -11.789 0.074 1 94.19 103 PHE A CA 1
ATOM 747 C C . PHE A 1 103 ? -6.91 -11.547 1.26 1 94.19 103 PHE A C 1
ATOM 749 O O . PHE A 1 103 ? -6.746 -12.422 2.111 1 94.19 103 PHE A O 1
ATOM 756 N N . THR A 1 104 ? -6.402 -10.406 1.307 1 97.31 104 THR A N 1
ATOM 757 C CA . THR A 1 104 ? -5.414 -10.039 2.314 1 97.31 104 THR A CA 1
ATOM 758 C C . THR A 1 104 ? -6.09 -9.719 3.643 1 97.31 104 THR A C 1
ATOM 760 O O . THR A 1 104 ? -7.043 -8.938 3.686 1 97.31 104 THR A O 1
ATOM 763 N N . ILE A 1 105 ? -5.605 -10.266 4.703 1 97.81 105 ILE A N 1
ATOM 764 C CA . ILE A 1 105 ? -6.168 -9.945 6.012 1 97.81 105 ILE A CA 1
ATOM 765 C C . ILE A 1 105 ? -5.18 -9.094 6.805 1 97.81 105 ILE A C 1
ATOM 767 O O . ILE A 1 105 ? -5.57 -8.391 7.742 1 97.81 105 ILE A O 1
ATOM 771 N N . SER A 1 106 ? -3.918 -9.219 6.414 1 98.69 106 SER A N 1
ATOM 772 C CA . SER A 1 106 ? -2.914 -8.359 7.027 1 98.69 106 SER A CA 1
ATOM 773 C C . SER A 1 106 ? -1.734 -8.133 6.09 1 98.69 106 SER A C 1
ATOM 775 O O . SER A 1 106 ? -1.392 -9.008 5.289 1 98.69 106 SER A O 1
ATOM 777 N N . GLN A 1 107 ? -1.136 -7.012 6.184 1 98.88 107 GLN A N 1
ATOM 778 C CA . GLN A 1 107 ? 0.084 -6.66 5.465 1 98.88 107 GLN A CA 1
ATOM 779 C C . GLN A 1 107 ? 1.039 -5.871 6.359 1 98.88 107 GLN A C 1
ATOM 781 O O . GLN A 1 107 ? 0.619 -4.957 7.07 1 98.88 107 GLN A O 1
ATOM 786 N N . ALA A 1 108 ? 2.275 -6.262 6.336 1 98.88 108 ALA A N 1
ATOM 787 C CA . ALA A 1 108 ? 3.328 -5.539 7.047 1 98.88 108 ALA A CA 1
ATOM 788 C C . ALA A 1 108 ? 4.508 -5.246 6.129 1 98.88 108 ALA A C 1
ATOM 790 O O . ALA A 1 108 ? 4.984 -6.133 5.414 1 98.88 108 ALA A O 1
ATOM 791 N N . MET A 1 109 ? 4.938 -4.039 6.176 1 98.94 109 MET A N 1
ATOM 792 C CA . MET A 1 109 ? 6.09 -3.592 5.398 1 98.94 109 MET A CA 1
ATOM 793 C C . MET A 1 109 ? 7.172 -3.016 6.305 1 98.94 109 MET A C 1
ATOM 795 O O . MET A 1 109 ? 6.867 -2.291 7.254 1 98.94 109 MET A O 1
ATOM 799 N N . SER A 1 110 ? 8.375 -3.359 6.07 1 98.88 110 SER A N 1
ATOM 800 C CA . SER A 1 110 ? 9.547 -2.668 6.602 1 98.88 110 SER A CA 1
ATOM 801 C C . SER A 1 110 ? 10.391 -2.07 5.484 1 98.88 110 SER A C 1
ATOM 803 O O . SER A 1 110 ? 10.734 -2.76 4.52 1 98.88 110 SER A O 1
ATOM 805 N N . PHE A 1 111 ? 10.703 -0.802 5.633 1 98.69 111 PHE A N 1
ATOM 806 C CA . PHE A 1 111 ? 11.477 -0.085 4.625 1 98.69 111 PHE A CA 1
ATOM 807 C C . PHE A 1 111 ? 12.867 0.252 5.152 1 98.69 111 PHE A C 1
ATOM 809 O O . PHE A 1 111 ? 13.008 0.788 6.254 1 98.69 111 PHE A O 1
ATOM 816 N N . PHE A 1 112 ? 13.906 -0.022 4.363 1 98.12 112 PHE A N 1
ATOM 817 C CA . PHE A 1 112 ? 15.273 0.097 4.863 1 98.12 112 PHE A CA 1
ATOM 818 C C . PHE A 1 112 ? 16.047 1.157 4.086 1 98.12 112 PHE A C 1
ATOM 820 O O . PHE A 1 112 ? 16.828 1.915 4.664 1 98.12 112 PHE A O 1
ATOM 827 N N . SER A 1 113 ? 15.914 1.161 2.793 1 97.19 113 SER A N 1
ATOM 828 C CA . SER A 1 113 ? 16.625 2.111 1.937 1 97.19 113 SER A CA 1
ATOM 829 C C . SER A 1 113 ? 15.734 2.57 0.781 1 97.19 113 SER A C 1
ATOM 831 O O . SER A 1 113 ? 14.875 1.82 0.312 1 97.19 113 SER A O 1
ATOM 833 N N . PRO A 1 114 ? 15.922 3.797 0.388 1 95.56 114 PRO A N 1
ATOM 834 C CA . PRO A 1 114 ? 15.133 4.281 -0.743 1 95.56 114 PRO A CA 1
ATOM 835 C C . PRO A 1 114 ? 15.586 3.695 -2.078 1 95.56 114 PRO A C 1
ATOM 837 O O . PRO A 1 114 ? 16.75 3.285 -2.213 1 95.56 114 PRO A O 1
ATOM 840 N N . ALA A 1 115 ? 14.664 3.531 -3.023 1 96.31 115 ALA A N 1
ATOM 841 C CA . ALA A 1 115 ? 14.945 3.295 -4.438 1 96.31 115 ALA A CA 1
ATOM 842 C C . ALA A 1 115 ? 14.484 4.473 -5.293 1 96.31 115 ALA A C 1
ATOM 844 O O . ALA A 1 115 ? 13.359 4.953 -5.145 1 96.31 115 ALA A O 1
ATOM 845 N N . ALA A 1 116 ? 15.312 4.922 -6.168 1 94.19 116 ALA A N 1
ATOM 846 C CA . ALA A 1 116 ? 15 6.082 -7 1 94.19 116 ALA A CA 1
ATOM 847 C C . ALA A 1 116 ? 14.203 5.668 -8.234 1 94.19 116 ALA A C 1
ATOM 849 O O . ALA A 1 116 ? 14.32 4.531 -8.703 1 94.19 116 ALA A O 1
ATOM 850 N N . HIS A 1 117 ? 13.367 6.609 -8.656 1 92.06 117 HIS A N 1
ATOM 851 C CA . HIS A 1 117 ? 12.805 6.348 -9.977 1 92.06 117 HIS A CA 1
ATOM 852 C C . HIS A 1 117 ? 13.906 6.129 -11.008 1 92.06 117 HIS A C 1
ATOM 854 O O . HIS A 1 117 ? 14.945 6.789 -10.969 1 92.06 117 HIS A O 1
ATOM 860 N N . GLY A 1 118 ? 13.664 5.176 -11.93 1 93.94 118 GLY A N 1
ATOM 861 C CA . GLY A 1 118 ? 14.656 4.824 -12.938 1 93.94 118 GLY A CA 1
ATOM 862 C C . GLY A 1 118 ? 15.586 3.709 -12.5 1 93.94 118 GLY A C 1
ATOM 863 O O . GLY A 1 118 ? 16.25 3.082 -13.328 1 93.94 118 GLY A O 1
ATOM 864 N N . GLU A 1 119 ? 15.664 3.479 -11.258 1 96.06 119 GLU A N 1
ATOM 865 C CA . GLU A 1 119 ? 16.484 2.391 -10.742 1 96.06 119 GLU A CA 1
ATOM 866 C C . GLU A 1 119 ? 15.797 1.04 -10.922 1 96.06 119 GLU A C 1
ATOM 868 O O . GLU A 1 119 ? 14.578 0.936 -10.773 1 96.06 119 GLU A O 1
ATOM 873 N N . GLU A 1 120 ? 16.641 0.041 -11.203 1 97.62 120 GLU A N 1
ATOM 874 C CA . GLU A 1 120 ? 16.094 -1.307 -11.312 1 97.62 120 GLU A CA 1
ATOM 875 C C . GLU A 1 120 ? 16.047 -2 -9.953 1 97.62 120 GLU A C 1
ATOM 877 O O . GLU A 1 120 ? 17.047 -1.997 -9.219 1 97.62 120 GLU A O 1
ATOM 882 N N . VAL A 1 121 ? 14.859 -2.611 -9.664 1 98.25 121 VAL A N 1
ATOM 883 C CA . VAL A 1 121 ? 14.688 -3.35 -8.414 1 98.25 121 VAL A CA 1
ATOM 884 C C . VAL A 1 121 ? 14.25 -4.777 -8.719 1 98.25 121 VAL A C 1
ATOM 886 O O . VAL A 1 121 ? 13.797 -5.078 -9.828 1 98.25 121 VAL A O 1
ATOM 889 N N . GLU A 1 122 ? 14.523 -5.625 -7.766 1 98.75 122 GLU A N 1
ATOM 890 C CA . GLU A 1 122 ? 14.086 -7.016 -7.816 1 98.75 122 GLU A CA 1
ATOM 891 C C . GLU A 1 122 ? 13.234 -7.367 -6.598 1 98.75 122 GLU A C 1
ATOM 893 O O . GLU A 1 122 ? 13.562 -6.992 -5.473 1 98.75 122 GLU A O 1
ATOM 898 N N . MET A 1 123 ? 12.133 -7.996 -6.867 1 98.75 123 MET A N 1
ATOM 899 C CA . MET A 1 123 ? 11.273 -8.531 -5.812 1 98.75 123 MET A CA 1
ATOM 900 C C . MET A 1 123 ? 11.289 -10.062 -5.824 1 98.75 123 MET A C 1
ATOM 902 O O . MET A 1 123 ? 11.07 -10.68 -6.867 1 98.75 123 MET A O 1
ATOM 906 N N . ASP A 1 124 ? 11.57 -10.602 -4.699 1 98.94 124 ASP A N 1
ATOM 907 C CA . ASP A 1 124 ? 11.594 -12.047 -4.484 1 98.94 124 ASP A CA 1
ATOM 908 C C . ASP A 1 124 ? 10.508 -12.469 -3.498 1 98.94 124 ASP A C 1
ATOM 910 O O . ASP A 1 124 ? 10.617 -12.211 -2.299 1 98.94 124 ASP A O 1
ATOM 914 N N . GLY A 1 125 ? 9.461 -13.07 -4.008 1 98.88 125 GLY A N 1
ATOM 915 C CA . GLY A 1 125 ? 8.328 -13.492 -3.199 1 98.88 125 GLY A CA 1
ATOM 916 C C . GLY A 1 125 ? 8.242 -14.992 -3.021 1 98.88 125 GLY A C 1
ATOM 917 O O . GLY A 1 125 ? 8.555 -15.75 -3.943 1 98.88 125 GLY A O 1
ATOM 918 N N . ARG A 1 126 ? 7.742 -15.438 -1.854 1 98.81 126 ARG A N 1
ATOM 919 C CA . ARG A 1 126 ? 7.555 -16.859 -1.59 1 98.81 126 ARG A CA 1
ATOM 920 C C . ARG A 1 126 ? 6.441 -17.078 -0.57 1 98.81 126 ARG A C 1
ATOM 922 O O . ARG A 1 126 ? 6.184 -16.219 0.277 1 98.81 126 ARG A O 1
ATOM 929 N N . VAL A 1 127 ? 5.855 -18.234 -0.662 1 98.75 127 VAL A N 1
ATOM 930 C CA . VAL A 1 127 ? 4.969 -18.688 0.404 1 98.75 127 VAL A CA 1
ATOM 931 C C . VAL A 1 127 ? 5.789 -19.062 1.639 1 98.75 127 VAL A C 1
ATOM 933 O O . VAL A 1 127 ? 6.711 -19.875 1.559 1 98.75 127 VAL A O 1
ATOM 936 N N . ALA A 1 128 ? 5.438 -18.453 2.707 1 98.69 128 ALA A N 1
ATOM 937 C CA . ALA A 1 128 ? 6.191 -18.688 3.938 1 98.69 128 ALA A CA 1
ATOM 938 C C . ALA A 1 128 ? 5.535 -19.766 4.789 1 98.69 128 ALA A C 1
ATOM 940 O O . ALA A 1 128 ? 6.223 -20.516 5.484 1 98.69 128 ALA A O 1
ATOM 941 N N . HIS A 1 129 ? 4.199 -19.797 4.758 1 97.5 129 HIS A N 1
ATOM 942 C CA . HIS A 1 129 ? 3.471 -20.719 5.621 1 97.5 129 HIS A CA 1
ATOM 943 C C . HIS A 1 129 ? 2.037 -20.906 5.133 1 97.5 129 HIS A C 1
ATOM 945 O O . HIS A 1 129 ? 1.46 -20.016 4.52 1 97.5 129 HIS A O 1
ATOM 951 N N . ARG A 1 130 ? 1.53 -22.031 5.348 1 96 130 ARG A N 1
ATOM 952 C CA . ARG A 1 130 ? 0.132 -22.344 5.074 1 96 130 ARG A CA 1
ATOM 953 C C . ARG A 1 130 ? -0.493 -23.125 6.23 1 96 130 ARG A C 1
ATOM 955 O O . ARG A 1 130 ? 0.092 -24.094 6.727 1 96 130 ARG A O 1
ATOM 962 N N . LYS A 1 131 ? -1.561 -22.656 6.656 1 93.5 131 LYS A N 1
ATOM 963 C CA . LYS A 1 131 ? -2.33 -23.328 7.699 1 93.5 131 LYS A CA 1
ATOM 964 C C . LYS A 1 131 ? -3.83 -23.156 7.477 1 93.5 131 LYS A C 1
ATOM 966 O O . LYS A 1 131 ? -4.355 -22.047 7.613 1 93.5 131 LYS A O 1
ATOM 971 N N . GLY A 1 132 ? -4.547 -24.281 7.215 1 91.19 132 GLY A N 1
ATOM 972 C CA . GLY A 1 132 ? -5.953 -24.156 6.867 1 91.19 132 GLY A CA 1
ATOM 973 C C . GLY A 1 132 ? -6.199 -23.25 5.676 1 91.19 132 GLY A C 1
ATOM 974 O O . GLY A 1 132 ? -5.609 -23.438 4.609 1 91.19 132 GLY A O 1
ATOM 975 N N . LYS A 1 133 ? -7.031 -22.234 5.93 1 92.81 133 LYS A N 1
ATOM 976 C CA . LYS A 1 133 ? -7.367 -21.297 4.863 1 92.81 133 LYS A CA 1
ATOM 977 C C . LYS A 1 133 ? -6.367 -20.156 4.805 1 92.81 133 LYS A C 1
ATOM 979 O O . LYS A 1 133 ? -6.434 -19.297 3.908 1 92.81 133 LYS A O 1
ATOM 984 N N . LEU A 1 134 ? -5.434 -20.219 5.727 1 96.06 134 LEU A N 1
ATOM 985 C CA . LEU A 1 134 ? -4.5 -19.094 5.832 1 96.06 134 LEU A CA 1
ATOM 986 C C . LEU A 1 134 ? -3.203 -19.406 5.09 1 96.06 134 LEU A C 1
ATOM 988 O O . LEU A 1 134 ? -2.66 -20.5 5.211 1 96.06 134 LEU A O 1
ATOM 992 N N . THR A 1 135 ? -2.785 -18.484 4.289 1 97.88 135 THR A N 1
ATOM 993 C CA . THR A 1 135 ? -1.486 -18.562 3.629 1 97.88 135 THR A CA 1
ATOM 994 C C . THR A 1 135 ? -0.686 -17.281 3.867 1 97.88 135 THR A C 1
ATOM 996 O O . THR A 1 135 ? -1.213 -16.188 3.723 1 97.88 135 THR A O 1
ATOM 999 N N . ALA A 1 136 ? 0.536 -17.453 4.281 1 98.62 136 ALA A N 1
ATOM 1000 C CA . ALA A 1 136 ? 1.445 -16.328 4.449 1 98.62 136 ALA A CA 1
ATOM 1001 C C . ALA A 1 136 ? 2.451 -16.25 3.305 1 98.62 136 ALA A C 1
ATOM 1003 O O . ALA A 1 136 ? 2.998 -17.281 2.889 1 98.62 136 ALA A O 1
ATOM 1004 N N . ALA A 1 137 ? 2.67 -15.094 2.789 1 98.81 137 ALA A N 1
ATOM 1005 C CA . ALA A 1 137 ? 3.699 -14.836 1.784 1 98.81 137 ALA A CA 1
ATOM 1006 C C . ALA A 1 137 ? 4.641 -13.727 2.232 1 98.81 137 ALA A C 1
ATOM 1008 O O . ALA A 1 137 ? 4.234 -12.82 2.967 1 98.81 137 ALA A O 1
ATOM 1009 N N . VAL A 1 138 ? 5.883 -13.828 1.846 1 98.94 138 VAL A N 1
ATOM 1010 C CA . VAL A 1 138 ? 6.898 -12.82 2.146 1 98.94 138 VAL A CA 1
ATOM 1011 C C . VAL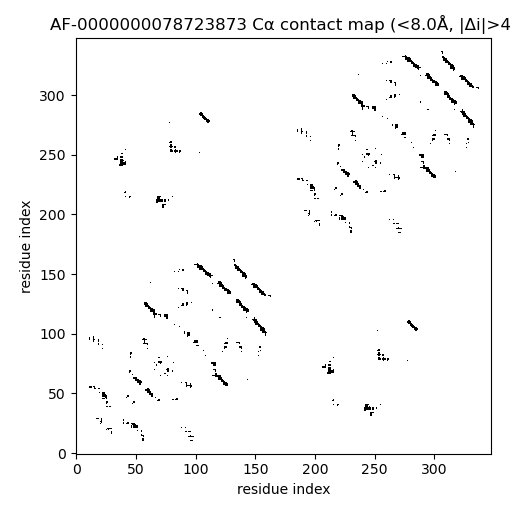 A 1 138 ? 7.586 -12.375 0.858 1 98.94 138 VAL A C 1
ATOM 1013 O O . VAL A 1 138 ? 7.789 -13.188 -0.053 1 98.94 138 VAL A O 1
ATOM 1016 N N . VAL A 1 139 ? 7.895 -11.086 0.74 1 98.94 139 VAL A N 1
ATOM 1017 C CA . VAL A 1 139 ? 8.586 -10.508 -0.406 1 98.94 139 VAL A CA 1
ATOM 1018 C C . VAL A 1 139 ? 9.781 -9.688 0.072 1 98.94 139 VAL A C 1
ATOM 1020 O O . VAL A 1 139 ? 9.648 -8.859 0.979 1 98.94 139 VAL A O 1
ATOM 1023 N N . GLU A 1 140 ? 10.898 -9.93 -0.456 1 98.94 140 GLU A N 1
ATOM 1024 C CA . GLU A 1 140 ? 12.047 -9.047 -0.306 1 98.94 140 GLU A CA 1
ATOM 1025 C C . GLU A 1 140 ? 12.242 -8.18 -1.544 1 98.94 140 GLU A C 1
ATOM 1027 O O . GLU A 1 140 ? 12.18 -8.672 -2.672 1 98.94 140 GLU A O 1
ATOM 1032 N N . VAL A 1 141 ? 12.461 -6.918 -1.326 1 98.94 141 VAL A N 1
ATOM 1033 C CA . VAL A 1 141 ? 12.75 -5.953 -2.377 1 98.94 141 VAL A CA 1
ATOM 1034 C C . VAL A 1 141 ? 14.203 -5.496 -2.268 1 98.94 141 VAL A C 1
ATOM 1036 O O . VAL A 1 141 ? 14.641 -5.039 -1.21 1 98.94 141 VAL A O 1
ATOM 1039 N N . ARG A 1 142 ? 14.883 -5.629 -3.359 1 98.88 142 ARG A N 1
ATOM 1040 C CA . ARG A 1 142 ? 16.297 -5.242 -3.377 1 98.88 142 ARG A CA 1
ATOM 1041 C C . ARG A 1 142 ? 16.609 -4.391 -4.602 1 98.88 142 ARG A C 1
ATOM 1043 O O . ARG A 1 142 ? 15.969 -4.523 -5.641 1 98.88 142 ARG A O 1
ATOM 1050 N N . ARG A 1 143 ? 17.625 -3.531 -4.418 1 98.38 143 ARG A N 1
ATOM 1051 C CA . ARG A 1 143 ? 18.234 -2.932 -5.605 1 98.38 143 ARG A CA 1
ATOM 1052 C C . ARG A 1 143 ? 18.922 -3.986 -6.457 1 98.38 143 ARG A C 1
ATOM 1054 O O . ARG A 1 143 ? 19.781 -4.73 -5.965 1 98.38 143 ARG A O 1
ATOM 1061 N N . LYS A 1 144 ? 18.578 -4.016 -7.66 1 97.31 144 LYS A N 1
ATOM 1062 C CA . LYS A 1 144 ? 19.062 -5.117 -8.492 1 97.31 144 LYS A CA 1
ATOM 1063 C C . LYS A 1 144 ? 20.562 -5.066 -8.672 1 97.31 144 LYS A C 1
ATOM 1065 O O . LYS A 1 144 ? 21.25 -6.098 -8.602 1 97.31 144 LYS A O 1
ATOM 1070 N N . ALA A 1 145 ? 21.109 -3.875 -8.875 1 96.81 145 ALA A N 1
ATOM 1071 C CA . ALA A 1 145 ? 22.531 -3.719 -9.18 1 96.81 145 ALA A CA 1
ATOM 1072 C C . ALA A 1 145 ? 23.391 -4.062 -7.969 1 96.81 145 ALA A C 1
ATOM 1074 O O . ALA A 1 145 ? 24.391 -4.773 -8.094 1 96.81 145 ALA A O 1
ATOM 1075 N N . SER A 1 146 ? 23.062 -3.646 -6.766 1 97.25 146 SER A N 1
ATOM 1076 C CA . SER A 1 146 ? 23.922 -3.77 -5.59 1 97.25 146 SER A CA 1
ATOM 1077 C C . SER A 1 146 ? 23.484 -4.926 -4.699 1 97.25 146 SER A C 1
ATOM 1079 O O . SER A 1 146 ? 24.25 -5.398 -3.861 1 97.25 146 SER A O 1
ATOM 1081 N N . GLY A 1 147 ? 22.234 -5.277 -4.836 1 98 147 GLY A N 1
ATOM 1082 C CA . GLY A 1 147 ? 21.688 -6.277 -3.932 1 98 147 GLY A CA 1
ATOM 1083 C C . GLY A 1 147 ? 21.25 -5.699 -2.594 1 98 147 GLY A C 1
ATOM 1084 O O . GLY A 1 147 ? 20.781 -6.43 -1.721 1 98 147 GLY A O 1
ATOM 1085 N N . GLU A 1 148 ? 21.297 -4.395 -2.484 1 98.44 148 GLU A N 1
ATOM 1086 C CA . GLU A 1 148 ? 20.938 -3.736 -1.232 1 98.44 148 GLU A CA 1
ATOM 1087 C C . GLU A 1 148 ? 19.453 -3.9 -0.931 1 98.44 148 GLU A C 1
ATOM 1089 O O . GLU A 1 148 ? 18.609 -3.746 -1.821 1 98.44 148 GLU A O 1
ATOM 1094 N N . LEU A 1 149 ? 19.203 -4.223 0.355 1 98.81 149 LEU A N 1
ATOM 1095 C CA . LEU A 1 149 ? 17.812 -4.395 0.786 1 98.81 149 LEU A CA 1
ATOM 1096 C C . LEU A 1 149 ? 17.078 -3.059 0.809 1 98.81 149 LEU A C 1
ATOM 1098 O O . LEU A 1 149 ? 17.578 -2.084 1.38 1 98.81 149 LEU A O 1
ATOM 1102 N N . VAL A 1 150 ? 15.93 -3.039 0.181 1 98.81 150 VAL A N 1
ATOM 1103 C CA . VAL A 1 150 ? 15.086 -1.849 0.123 1 98.81 150 VAL A CA 1
ATOM 1104 C C . VAL A 1 150 ? 13.914 -1.999 1.084 1 98.81 150 VAL A C 1
ATOM 1106 O O . VAL A 1 150 ? 13.602 -1.079 1.845 1 98.81 150 VAL A O 1
ATOM 1109 N N . ALA A 1 151 ? 13.289 -3.141 1.102 1 98.94 151 ALA A N 1
ATOM 1110 C CA . ALA A 1 151 ? 12.109 -3.371 1.935 1 98.94 151 ALA A CA 1
ATOM 1111 C C . ALA A 1 151 ? 11.82 -4.863 2.076 1 98.94 151 ALA A C 1
ATOM 1113 O O . ALA A 1 151 ? 12.305 -5.672 1.28 1 98.94 151 ALA A O 1
ATOM 1114 N N . ILE A 1 152 ? 11.094 -5.195 3.08 1 98.94 152 ILE A N 1
ATOM 1115 C CA . ILE A 1 152 ? 10.484 -6.508 3.26 1 98.94 152 ILE A CA 1
ATOM 1116 C C . ILE A 1 152 ? 8.984 -6.355 3.494 1 98.94 152 ILE A C 1
ATOM 1118 O O . ILE A 1 152 ? 8.555 -5.477 4.246 1 98.94 152 ILE A O 1
ATOM 1122 N N . GLY A 1 153 ? 8.234 -7.113 2.832 1 98.94 153 GLY A N 1
ATOM 1123 C CA . GLY A 1 153 ? 6.793 -7.172 3.043 1 98.94 153 GLY A CA 1
ATOM 1124 C C . GLY A 1 153 ? 6.293 -8.57 3.357 1 98.94 153 GLY A C 1
ATOM 1125 O O . GLY A 1 153 ? 6.844 -9.555 2.869 1 98.94 153 GLY A O 1
ATOM 1126 N N . ARG A 1 154 ? 5.273 -8.617 4.148 1 98.81 154 ARG A N 1
ATOM 1127 C CA . ARG A 1 154 ? 4.605 -9.867 4.477 1 98.81 154 ARG A CA 1
ATOM 1128 C C . ARG A 1 154 ? 3.09 -9.703 4.473 1 98.81 154 ARG A C 1
ATOM 1130 O O . ARG A 1 154 ? 2.574 -8.664 4.906 1 98.81 154 ARG A O 1
ATOM 1137 N N . GLN A 1 155 ? 2.455 -10.727 4.062 1 98.81 155 GLN A N 1
ATOM 1138 C CA . GLN A 1 155 ? 0.997 -10.734 4.094 1 98.81 155 GLN A CA 1
ATOM 1139 C C . GLN A 1 155 ? 0.463 -12.062 4.613 1 98.81 155 GLN A C 1
ATOM 1141 O O . GLN A 1 155 ? 1.054 -13.117 4.359 1 98.81 155 GLN A O 1
ATOM 1146 N N . TRP A 1 156 ? -0.621 -11.953 5.371 1 98.62 156 TRP A N 1
ATOM 1147 C CA . TRP A 1 156 ? -1.517 -13.086 5.578 1 98.62 156 TRP A CA 1
ATOM 1148 C C . TRP A 1 156 ? -2.768 -12.953 4.719 1 98.62 156 TRP A C 1
ATOM 1150 O O . TRP A 1 156 ? -3.359 -11.875 4.633 1 98.62 156 TRP A O 1
ATOM 1160 N N . MET A 1 157 ? -3.107 -14.047 4.082 1 98 157 MET A N 1
ATOM 1161 C CA . MET A 1 157 ? -4.25 -14.047 3.17 1 98 157 MET A CA 1
ATOM 1162 C C . MET A 1 157 ? -5.148 -15.25 3.428 1 98 157 MET A C 1
ATOM 1164 O O . MET A 1 157 ? -4.68 -16.297 3.896 1 98 157 MET A O 1
ATOM 1168 N N . THR A 1 158 ? -6.434 -15.031 3.121 1 96.44 158 THR A N 1
ATOM 1169 C CA . THR A 1 158 ? -7.395 -16.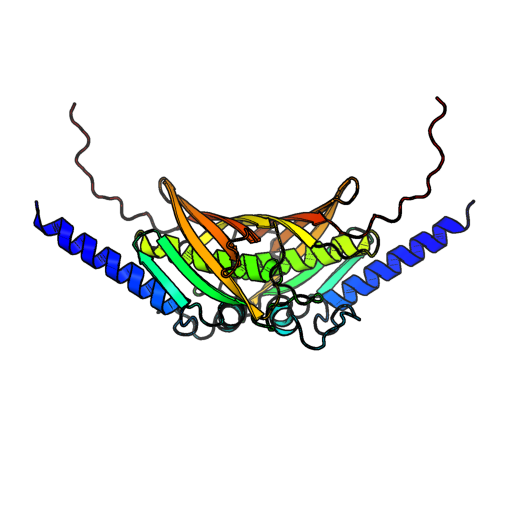109 3.352 1 96.44 158 THR A CA 1
ATOM 1170 C C . THR A 1 158 ? -8.391 -16.203 2.203 1 96.44 158 THR A C 1
ATOM 1172 O O . THR A 1 158 ? -8.367 -15.375 1.283 1 96.44 158 THR A O 1
ATOM 1175 N N . SER A 1 159 ? -9.133 -17.266 2.117 1 90.5 159 SER A N 1
ATOM 1176 C CA . SER A 1 159 ? -10.148 -17.484 1.094 1 90.5 159 SER A CA 1
ATOM 1177 C C . SER A 1 159 ? -11.469 -17.922 1.716 1 90.5 159 SER A C 1
ATOM 1179 O O . SER A 1 159 ? -11.5 -18.438 2.836 1 90.5 159 SER A O 1
ATOM 1181 N N . THR A 1 160 ? -12.562 -17.281 1.203 1 75.31 160 THR A N 1
ATOM 1182 C CA . THR A 1 160 ? -13.859 -17.766 1.651 1 75.31 160 THR A CA 1
ATOM 1183 C C . THR A 1 160 ? -14.109 -19.188 1.132 1 75.31 160 THR A C 1
ATOM 1185 O O . THR A 1 160 ? -15 -19.891 1.62 1 75.31 160 THR A O 1
ATOM 1188 N N . ARG A 1 161 ? -13.547 -19.5 0.116 1 60.66 161 ARG A N 1
ATOM 1189 C CA . ARG A 1 161 ? -13.727 -20.828 -0.446 1 60.66 161 ARG A CA 1
ATOM 1190 C C . ARG A 1 161 ? -12.883 -21.859 0.295 1 60.66 161 ARG A C 1
ATOM 1192 O O . ARG A 1 161 ? -11.781 -21.531 0.757 1 60.66 161 ARG A O 1
ATOM 1199 N N . ALA A 1 162 ? -13.617 -22.938 0.939 1 49.47 162 ALA A N 1
ATOM 1200 C CA . ALA A 1 162 ? -12.914 -24.031 1.597 1 49.47 162 ALA A CA 1
ATOM 1201 C C . ALA A 1 162 ? -11.75 -24.531 0.742 1 49.47 162 ALA A C 1
ATOM 1203 O O . ALA A 1 162 ? -11.836 -24.547 -0.488 1 49.47 162 ALA A O 1
ATOM 1204 N N . ARG A 1 163 ? -10.422 -24.562 1.279 1 48.81 163 ARG A N 1
ATOM 1205 C CA . ARG A 1 163 ? -9.32 -25.188 0.551 1 48.81 163 ARG A CA 1
ATOM 1206 C C . ARG A 1 163 ? -9.734 -26.547 -0.017 1 48.81 163 ARG A C 1
ATOM 1208 O O . ARG A 1 163 ? -10.445 -27.297 0.639 1 48.81 163 ARG A O 1
ATOM 1215 N N . PRO A 1 164 ? -9.578 -26.781 -1.199 1 43.91 164 PRO A N 1
ATOM 1216 C CA . PRO A 1 164 ? -9.867 -28.172 -1.573 1 43.91 164 PRO A CA 1
ATOM 1217 C C . PRO A 1 164 ? -9.188 -29.188 -0.658 1 43.91 164 PRO A C 1
ATOM 1219 O O . PRO A 1 164 ? -7.988 -29.062 -0.388 1 43.91 164 PRO A O 1
ATOM 1222 N N . GLU A 1 165 ? -9.852 -29.484 0.505 1 41.59 165 GLU A N 1
ATOM 1223 C CA . GLU A 1 165 ? -9.336 -30.531 1.375 1 41.59 165 GLU A CA 1
ATOM 1224 C C . GLU A 1 165 ? -8.633 -31.625 0.568 1 41.59 165 GLU A C 1
ATOM 1226 O O . GLU A 1 165 ? -9.109 -32.031 -0.501 1 41.59 165 GLU A O 1
ATOM 1231 N N . LYS A 1 166 ? -7.336 -31.578 0.642 1 42.94 166 LYS A N 1
ATOM 1232 C CA . LYS A 1 166 ? -6.777 -32.844 0.185 1 42.94 166 LYS A CA 1
ATOM 1233 C C . LYS A 1 166 ? -7.59 -34.031 0.715 1 42.94 166 LYS A C 1
ATOM 1235 O O . LYS A 1 166 ? -7.934 -34.062 1.898 1 42.94 166 LYS A O 1
ATOM 1240 N N . ASN A 1 167 ? -8.406 -34.594 0.032 1 36.16 167 ASN A N 1
ATOM 1241 C CA . ASN A 1 167 ? -8.953 -35.875 0.398 1 36.16 167 ASN A CA 1
ATOM 1242 C C . ASN A 1 167 ? -7.914 -36.781 1.09 1 36.16 167 ASN A C 1
ATOM 1244 O O . ASN A 1 167 ? -7.238 -37.562 0.439 1 36.16 167 ASN A O 1
ATOM 1248 N N . GLY A 1 168 ? -6.875 -36.25 1.674 1 36.5 168 GLY A N 1
ATOM 1249 C CA . GLY A 1 168 ? -6.055 -37.25 2.303 1 36.5 168 GLY A CA 1
ATOM 1250 C C . GLY A 1 168 ? -6.773 -38 3.41 1 36.5 168 GLY A C 1
ATOM 1251 O O . GLY A 1 168 ? -7.031 -37.438 4.477 1 36.5 168 GLY A O 1
ATOM 1252 N N . GLU A 1 169 ? -7.824 -38.875 3.162 1 34.88 169 GLU A N 1
ATOM 1253 C CA . GLU A 1 169 ? -8.391 -39.938 3.953 1 34.88 169 GLU A CA 1
ATOM 1254 C C . GLU A 1 169 ? -7.324 -40.625 4.797 1 34.88 169 GLU A C 1
ATOM 1256 O O . GLU A 1 169 ? -7.633 -41.5 5.605 1 34.88 169 GLU A O 1
ATOM 1261 N N . SER A 1 170 ? -6.027 -40.75 4.398 1 37.53 170 SER A N 1
ATOM 1262 C CA . SER A 1 170 ? -5.395 -41.875 5.066 1 37.53 170 SER A CA 1
ATOM 1263 C C . SER A 1 170 ? -5.055 -41.562 6.516 1 37.53 170 SER A C 1
ATOM 1265 O O . SER A 1 170 ? -4.082 -40.844 6.785 1 37.53 170 SER A O 1
ATOM 1267 N N . ARG A 1 171 ? -6.02 -41.031 7.395 1 38.53 171 ARG A N 1
ATOM 1268 C CA . ARG A 1 171 ? -5.719 -41.031 8.82 1 38.53 171 ARG A CA 1
ATOM 1269 C C . ARG A 1 171 ? -5.023 -42.312 9.242 1 38.53 171 ARG A C 1
ATOM 1271 O O . ARG A 1 171 ? -5.457 -43.406 8.867 1 38.53 171 ARG A O 1
ATOM 1278 N N . SER A 1 172 ? -3.756 -42.219 9.711 1 32.25 172 SER A N 1
ATOM 1279 C CA . SER A 1 172 ? -2.906 -43.25 10.312 1 32.25 172 SER A CA 1
ATOM 1280 C C . SER A 1 172 ? -3.637 -44 11.422 1 32.25 172 SER A C 1
ATOM 1282 O O . SER A 1 172 ? -4.172 -43.375 12.344 1 32.25 172 SER A O 1
ATOM 1284 N N . LYS A 1 173 ? -4.312 -45.219 11.141 1 30.55 173 LYS A N 1
ATOM 1285 C CA . LYS A 1 173 ? -4.586 -46.312 12.07 1 30.55 173 LYS A CA 1
ATOM 1286 C C . LYS A 1 173 ? -3.379 -46.594 12.961 1 30.55 173 LYS A C 1
ATOM 1288 O O . LYS A 1 173 ? -3.357 -47.594 13.703 1 30.55 173 LYS A O 1
ATOM 1293 N N . LEU A 1 174 ? -2.252 -45.844 13.117 1 26.19 174 LEU A N 1
ATOM 1294 C CA . LEU A 1 174 ? -1.415 -46.406 14.164 1 26.19 174 LEU A CA 1
ATOM 1295 C C . LEU A 1 174 ? -1.868 -45.938 15.547 1 26.19 174 LEU A C 1
ATOM 1297 O O . LEU A 1 174 ? -2.357 -44.812 15.695 1 26.19 174 LEU A O 1
ATOM 1301 N N . MET B 1 1 ? 5.449 36.344 27.656 1 45.12 1 MET B N 1
ATOM 1302 C CA . MET B 1 1 ? 5.422 34.875 27.672 1 45.12 1 MET B CA 1
ATOM 1303 C C . MET B 1 1 ? 4.207 34.375 26.906 1 45.12 1 MET B C 1
ATOM 1305 O O . MET B 1 1 ? 4.062 33.156 26.703 1 45.12 1 MET B O 1
ATOM 1309 N N . ASP B 1 2 ? 3.045 35.125 26.859 1 53.25 2 ASP B N 1
ATOM 1310 C CA . ASP B 1 2 ? 1.654 34.906 26.469 1 53.25 2 ASP B CA 1
ATOM 1311 C C . ASP B 1 2 ? 1.484 35 24.953 1 53.25 2 ASP B C 1
ATOM 1313 O O . ASP B 1 2 ? 0.455 34.594 24.406 1 53.25 2 ASP B O 1
ATOM 1317 N N . GLY B 1 3 ? 2.33 35.656 24.25 1 54.81 3 GLY B N 1
ATOM 1318 C CA . GLY B 1 3 ? 2.285 36.062 22.859 1 54.81 3 GLY B CA 1
ATOM 1319 C C . GLY B 1 3 ? 2.609 34.938 21.891 1 54.81 3 GLY B C 1
ATOM 1320 O O . GLY B 1 3 ? 2.279 35.031 20.703 1 54.81 3 GLY B O 1
ATOM 1321 N N . GLU B 1 4 ? 3.498 34 22.281 1 62 4 GLU B N 1
ATOM 1322 C CA . GLU B 1 4 ? 4.059 32.875 21.516 1 62 4 GLU B CA 1
ATOM 1323 C C . GLU B 1 4 ? 3.008 31.812 21.234 1 62 4 GLU B C 1
ATOM 1325 O O . GLU B 1 4 ? 2.996 31.203 20.156 1 62 4 GLU B O 1
ATOM 1330 N N . ALA B 1 5 ? 1.924 31.766 22.078 1 75.38 5 ALA B N 1
ATOM 1331 C CA . ALA B 1 5 ? 0.882 30.75 22 1 75.38 5 ALA B CA 1
ATOM 1332 C C . ALA B 1 5 ? -0.023 30.984 20.797 1 75.38 5 ALA B C 1
ATOM 1334 O O . ALA B 1 5 ? -0.29 30.062 20.016 1 75.38 5 ALA B O 1
ATOM 1335 N N . PRO B 1 6 ? -0.346 32.25 20.625 1 81.19 6 PRO B N 1
ATOM 1336 C CA . PRO B 1 6 ? -1.212 32.5 19.469 1 81.19 6 PRO B CA 1
ATOM 1337 C C . PRO B 1 6 ? -0.5 32.25 18.125 1 81.19 6 PRO B C 1
ATOM 1339 O O . PRO B 1 6 ? -1.104 31.719 17.188 1 81.19 6 PRO B O 1
ATOM 1342 N N . ALA B 1 7 ? 0.698 32.625 18.047 1 86.19 7 ALA B N 1
ATOM 1343 C CA . ALA B 1 7 ? 1.469 32.406 16.828 1 86.19 7 ALA B CA 1
ATOM 1344 C C . ALA B 1 7 ? 1.662 30.938 16.547 1 86.19 7 ALA B C 1
ATOM 1346 O O . ALA B 1 7 ? 1.572 30.484 15.406 1 86.19 7 ALA B O 1
ATOM 1347 N N . ALA B 1 8 ? 1.97 30.203 17.531 1 83.19 8 ALA B N 1
ATOM 1348 C CA . ALA B 1 8 ? 2.121 28.766 17.391 1 83.19 8 ALA B CA 1
ATOM 1349 C C . ALA B 1 8 ? 0.812 28.109 16.953 1 83.19 8 ALA B C 1
ATOM 1351 O O . ALA B 1 8 ? 0.813 27.219 16.109 1 83.19 8 ALA B O 1
ATOM 1352 N N . ALA B 1 9 ? -0.262 28.578 17.516 1 87.25 9 ALA B N 1
ATOM 1353 C CA . ALA B 1 9 ? -1.573 28.062 17.125 1 87.25 9 ALA B CA 1
ATOM 1354 C C . ALA B 1 9 ? -1.885 28.375 15.672 1 87.25 9 ALA B C 1
ATOM 1356 O O . ALA B 1 9 ? -2.42 27.547 14.945 1 87.25 9 ALA B O 1
ATOM 1357 N N . ALA B 1 10 ? -1.581 29.547 15.32 1 90.75 10 ALA B N 1
ATOM 1358 C CA . ALA B 1 10 ? -1.805 29.969 13.938 1 90.75 10 ALA B CA 1
ATOM 1359 C C . ALA B 1 10 ? -0.959 29.125 12.977 1 90.75 10 ALA B C 1
ATOM 1361 O O . ALA B 1 10 ? -1.434 28.734 11.914 1 90.75 10 ALA B O 1
ATOM 1362 N N . ALA B 1 11 ? 0.215 28.938 13.328 1 89.88 11 ALA B N 1
ATOM 1363 C CA . ALA B 1 11 ? 1.098 28.109 12.508 1 89.88 11 ALA B CA 1
ATOM 1364 C C . ALA B 1 11 ? 0.564 26.688 12.383 1 89.88 11 ALA B C 1
ATOM 1366 O O . ALA B 1 11 ? 0.588 26.109 11.297 1 89.88 11 ALA B O 1
ATOM 1367 N N . ALA B 1 12 ? 0.065 26.188 13.438 1 89.88 12 ALA B N 1
ATOM 1368 C CA . ALA B 1 12 ? -0.505 24.828 13.453 1 89.88 12 ALA B CA 1
ATOM 1369 C C . ALA B 1 12 ? -1.726 24.75 12.539 1 89.88 12 ALA B C 1
ATOM 1371 O O . ALA B 1 12 ? -1.899 23.766 11.82 1 89.88 12 ALA B O 1
ATOM 1372 N N . LEU B 1 13 ? -2.477 25.766 12.508 1 91.94 13 LEU B N 1
ATOM 1373 C CA . LEU B 1 13 ? -3.668 25.797 11.672 1 91.94 13 LEU B CA 1
ATOM 1374 C C . LEU B 1 13 ? -3.291 25.906 10.195 1 91.94 13 LEU B C 1
ATOM 1376 O O . LEU B 1 13 ? -3.977 25.344 9.336 1 91.94 13 LEU B O 1
ATOM 1380 N N . ARG B 1 14 ? -2.268 26.609 9.953 1 94.12 14 ARG B N 1
ATOM 1381 C CA . ARG B 1 14 ? -1.784 26.719 8.578 1 94.12 14 ARG B CA 1
ATOM 1382 C C . ARG B 1 14 ? -1.324 25.375 8.047 1 94.12 14 ARG B C 1
ATOM 1384 O O . ARG B 1 14 ? -1.599 25.016 6.898 1 94.12 14 ARG B O 1
ATOM 1391 N N . LEU B 1 15 ? -0.643 24.656 8.883 1 94.94 15 LEU B N 1
ATOM 1392 C CA . LEU B 1 15 ? -0.187 23.328 8.484 1 94.94 15 LEU B CA 1
ATOM 1393 C C . LEU B 1 15 ? -1.37 22.422 8.188 1 94.94 15 LEU B C 1
ATOM 1395 O O . LEU B 1 15 ? -1.354 21.672 7.199 1 94.94 15 LEU B O 1
ATOM 1399 N N . ALA B 1 16 ? -2.352 22.484 8.992 1 96.12 16 ALA B N 1
ATOM 1400 C CA . ALA B 1 16 ? -3.561 21.703 8.781 1 96.12 16 ALA B CA 1
ATOM 1401 C C . ALA B 1 16 ? -4.246 22.094 7.473 1 96.12 16 ALA B C 1
ATOM 1403 O O . ALA B 1 16 ? -4.75 21.219 6.746 1 96.12 16 ALA B O 1
ATOM 1404 N N . ALA B 1 17 ? -4.238 23.359 7.172 1 95.06 17 ALA B N 1
ATOM 1405 C CA . ALA B 1 17 ? -4.848 23.844 5.938 1 95.06 17 ALA B CA 1
ATOM 1406 C C . ALA B 1 17 ? -4.082 23.344 4.715 1 95.06 17 ALA B C 1
ATOM 1408 O O . ALA B 1 17 ? -4.684 23 3.693 1 95.06 17 ALA B O 1
ATOM 1409 N N . VAL B 1 18 ? -2.82 23.281 4.785 1 93.12 18 VAL B N 1
ATOM 1410 C CA . VAL B 1 18 ? -1.977 22.797 3.701 1 93.12 18 VAL B CA 1
ATOM 1411 C C . VAL B 1 18 ? -2.258 21.312 3.465 1 93.12 18 VAL B C 1
ATOM 1413 O O . VAL B 1 18 ? -2.426 20.875 2.322 1 93.12 18 VAL B O 1
ATOM 1416 N N . ALA B 1 19 ? -2.312 20.547 4.547 1 94.56 19 ALA B N 1
ATOM 1417 C CA . ALA B 1 19 ? -2.598 19.125 4.453 1 94.56 19 ALA B CA 1
ATOM 1418 C C . ALA B 1 19 ? -3.971 18.875 3.838 1 94.56 19 ALA B C 1
ATOM 1420 O O . ALA B 1 19 ? -4.129 18 2.988 1 94.56 19 ALA B O 1
ATOM 1421 N N . ARG B 1 20 ? -4.945 19.672 4.262 1 95.44 20 ARG B N 1
ATOM 1422 C CA . ARG B 1 20 ? -6.285 19.578 3.691 1 95.44 20 ARG B CA 1
ATOM 1423 C C . ARG B 1 20 ? -6.254 19.812 2.184 1 95.44 20 ARG B C 1
ATOM 1425 O O . ARG B 1 20 ? -6.824 19.016 1.422 1 95.44 20 ARG B O 1
ATOM 1432 N N . ARG B 1 21 ? -5.629 20.859 1.783 1 92.69 21 ARG B N 1
ATOM 1433 C CA . ARG B 1 21 ? -5.574 21.188 0.365 1 92.69 21 ARG B CA 1
ATOM 1434 C C . ARG B 1 21 ? -4.949 20.062 -0.448 1 92.69 21 ARG B C 1
ATOM 1436 O O . ARG B 1 21 ? -5.438 19.734 -1.527 1 92.69 21 ARG B O 1
ATOM 1443 N N . TRP B 1 22 ? -3.943 19.453 0.044 1 90.5 22 TRP B N 1
ATOM 1444 C CA . TRP B 1 22 ? -3.246 18.391 -0.651 1 90.5 22 TRP B CA 1
ATOM 1445 C C . TRP B 1 22 ? -4.129 17.141 -0.766 1 90.5 22 TRP B C 1
ATOM 1447 O O . TRP B 1 22 ? -4.199 16.516 -1.826 1 90.5 22 TRP B O 1
ATOM 1457 N N . LEU B 1 23 ? -4.773 16.797 0.284 1 93.62 23 LEU B N 1
ATOM 1458 C CA . LEU B 1 23 ? -5.625 15.609 0.279 1 93.62 23 LEU B CA 1
ATOM 1459 C C . LEU B 1 23 ? -6.805 15.797 -0.672 1 93.62 23 LEU B C 1
ATOM 1461 O O . LEU B 1 23 ? -7.246 14.836 -1.311 1 93.62 23 LEU B O 1
ATOM 1465 N N . GLU B 1 24 ? -7.281 17 -0.776 1 93.75 24 GLU B N 1
ATOM 1466 C CA . GLU B 1 24 ? -8.453 17.266 -1.606 1 93.75 24 GLU B CA 1
ATOM 1467 C C . GLU B 1 24 ? -8.055 17.438 -3.072 1 93.75 24 GLU B C 1
ATOM 1469 O O . GLU B 1 24 ? -8.867 17.203 -3.969 1 93.75 24 GLU B O 1
ATOM 1474 N N . ASN B 1 25 ? -6.832 17.844 -3.268 1 88.31 25 ASN B N 1
ATOM 1475 C CA . ASN B 1 25 ? -6.309 18.062 -4.613 1 88.31 25 ASN B CA 1
ATOM 1476 C C . ASN B 1 25 ? -4.855 17.594 -4.73 1 88.31 25 ASN B C 1
ATOM 1478 O O . ASN B 1 25 ? -3.941 18.422 -4.723 1 88.31 25 ASN B O 1
ATOM 1482 N N . PRO B 1 26 ? -4.742 16.281 -4.93 1 80.38 26 PRO B N 1
ATOM 1483 C CA . PRO B 1 26 ? -3.375 15.758 -4.906 1 80.38 26 PRO B CA 1
ATOM 1484 C C . PRO B 1 26 ? -2.52 16.297 -6.051 1 80.38 26 PRO B C 1
ATOM 1486 O O . PRO B 1 26 ? -1.291 16.188 -6.012 1 80.38 26 PRO B O 1
ATOM 1489 N N . ARG B 1 27 ? -3.145 16.812 -7.043 1 72.88 27 ARG B N 1
ATOM 1490 C CA . ARG B 1 27 ? -2.359 17.406 -8.117 1 72.88 27 ARG B CA 1
ATOM 1491 C C . ARG B 1 27 ? -1.679 18.688 -7.648 1 72.88 27 ARG B C 1
ATOM 1493 O O . ARG B 1 27 ? -0.724 19.156 -8.273 1 72.88 27 ARG B O 1
ATOM 1500 N N . ASP B 1 28 ? -2.391 19.203 -6.629 1 61.91 28 ASP B N 1
ATOM 1501 C CA . ASP B 1 28 ? -1.786 20.391 -6.051 1 61.91 28 ASP B CA 1
ATOM 1502 C C . ASP B 1 28 ? -0.58 20.031 -5.188 1 61.91 28 ASP B C 1
ATOM 1504 O O . ASP B 1 28 ? -0.735 19.516 -4.082 1 61.91 28 ASP B O 1
ATOM 1508 N N . SER B 1 29 ? 0.005 18.984 -5.633 1 52.88 29 SER B N 1
ATOM 1509 C CA . SER B 1 29 ? 1.102 18.344 -4.914 1 52.88 29 SER B CA 1
ATOM 1510 C C . SER B 1 29 ? 1.708 19.281 -3.881 1 52.88 29 SER B C 1
ATOM 1512 O O . SER B 1 29 ? 1.701 20.5 -4.066 1 52.88 29 SER B O 1
ATOM 1514 N N . LEU B 1 30 ? 1.448 19.047 -2.66 1 48.34 30 LEU B N 1
ATOM 1515 C CA . LEU B 1 30 ? 2.361 19.75 -1.775 1 48.34 30 LEU B CA 1
ATOM 1516 C C . LEU B 1 30 ? 3.623 20.172 -2.523 1 48.34 30 LEU B C 1
ATOM 1518 O O . LEU B 1 30 ? 4.172 19.406 -3.311 1 48.34 30 LEU B O 1
ATOM 1522 N N . ALA B 1 31 ? 3.596 21.469 -2.713 1 40.09 31 ALA B N 1
ATOM 1523 C CA . ALA B 1 31 ? 4.496 22.297 -3.521 1 40.09 31 ALA B CA 1
ATOM 1524 C C . ALA B 1 31 ? 5.727 21.5 -3.947 1 40.09 31 ALA B C 1
ATOM 1526 O O . ALA B 1 31 ? 6.012 21.375 -5.141 1 40.09 31 ALA B O 1
ATOM 1527 N N . ARG B 1 32 ? 6.879 22.094 -3.553 1 41.72 32 ARG B N 1
ATOM 1528 C CA . ARG B 1 32 ? 8.141 22.422 -4.211 1 41.72 32 ARG B CA 1
ATOM 1529 C C . ARG B 1 32 ? 8.961 21.172 -4.48 1 41.72 32 ARG B C 1
ATOM 1531 O O . ARG B 1 32 ? 10 20.953 -3.842 1 41.72 32 ARG B O 1
ATOM 1538 N N . SER B 1 33 ? 8.242 20.094 -4.375 1 44.94 33 SER B N 1
ATOM 1539 C CA . SER B 1 33 ? 9.336 19.188 -4.723 1 44.94 33 SER B CA 1
ATOM 1540 C C . SER B 1 33 ? 9.938 19.547 -6.078 1 44.94 33 SER B C 1
ATOM 1542 O O . SER B 1 33 ? 9.273 20.156 -6.918 1 44.94 33 SER B O 1
ATOM 1544 N N . ARG B 1 34 ? 11.164 19.406 -6.09 1 46.44 34 ARG B N 1
ATOM 1545 C CA . ARG B 1 34 ? 12.148 19.844 -7.078 1 46.44 34 ARG B CA 1
ATOM 1546 C C . ARG B 1 34 ? 11.773 19.359 -8.477 1 46.44 34 ARG B C 1
ATOM 1548 O O . ARG B 1 34 ? 12.008 20.047 -9.461 1 46.44 34 ARG B O 1
ATOM 1555 N N . GLU B 1 35 ? 11.5 18 -8.75 1 48.09 35 GLU B N 1
ATOM 1556 C CA . GLU B 1 35 ? 11.469 17.594 -10.148 1 48.09 35 GLU B CA 1
ATOM 1557 C C . GLU B 1 35 ? 10.031 17.422 -10.641 1 48.09 35 GLU B C 1
ATOM 1559 O O . GLU B 1 35 ? 9.227 16.75 -10 1 48.09 35 GLU B O 1
ATOM 1564 N N . GLU B 1 36 ? 9.359 18.219 -11.375 1 52.25 36 GLU B N 1
ATOM 1565 C CA . GLU B 1 36 ? 8.094 18.281 -12.094 1 52.25 36 GLU B CA 1
ATOM 1566 C C . GLU B 1 36 ? 7.621 16.891 -12.5 1 52.25 36 GLU B C 1
ATOM 1568 O O . GLU B 1 36 ? 8.391 16.109 -13.062 1 52.25 36 GLU B O 1
ATOM 1573 N N . GLY B 1 37 ? 6.418 16.453 -12.148 1 53.56 37 GLY B N 1
ATOM 1574 C CA . GLY B 1 37 ? 5.73 15.312 -12.734 1 53.56 37 GLY B CA 1
ATOM 1575 C C . GLY B 1 37 ? 5.844 14.047 -11.898 1 53.56 37 GLY B C 1
ATOM 1576 O O . GLY B 1 37 ? 5.18 13.047 -12.18 1 53.56 37 GLY B O 1
ATOM 1577 N N . CYS B 1 38 ? 6.664 14.023 -10.875 1 55.56 38 CYS B N 1
ATOM 1578 C CA . CYS B 1 38 ? 6.875 12.766 -10.172 1 55.56 38 CYS B CA 1
ATOM 1579 C C . CYS B 1 38 ? 5.738 12.484 -9.195 1 55.56 38 CYS B C 1
ATOM 1581 O O . CYS B 1 38 ? 5.293 13.391 -8.484 1 55.56 38 CYS B O 1
ATOM 1583 N N . GLY B 1 39 ? 5.184 11.352 -9.266 1 60.16 39 GLY B N 1
ATOM 1584 C CA . GLY B 1 39 ? 4.277 10.75 -8.305 1 60.16 39 GLY B CA 1
ATOM 1585 C C . GLY B 1 39 ? 2.834 11.18 -8.492 1 60.16 39 GLY B C 1
ATOM 1586 O O . GLY B 1 39 ? 1.925 10.586 -7.902 1 60.16 39 GLY B O 1
ATOM 1587 N N . ASP B 1 40 ? 2.604 12.086 -9.391 1 71 40 ASP B N 1
ATOM 1588 C CA . ASP B 1 40 ? 1.27 12.648 -9.578 1 71 40 ASP B CA 1
ATOM 1589 C C . ASP B 1 40 ? 0.294 11.594 -10.094 1 71 40 ASP B C 1
ATOM 1591 O O . ASP B 1 40 ? -0.833 11.492 -9.602 1 71 40 ASP B O 1
ATOM 1595 N N . ALA B 1 41 ? 0.792 10.734 -10.906 1 77.56 41 ALA B N 1
ATOM 1596 C CA . ALA B 1 41 ? -0.115 9.75 -11.492 1 77.56 41 ALA B CA 1
ATOM 1597 C C . ALA B 1 41 ? -0.607 8.758 -10.438 1 77.56 41 ALA B C 1
ATOM 1599 O O . ALA B 1 41 ? -1.808 8.5 -10.344 1 77.56 41 ALA B O 1
ATOM 1600 N N . PHE B 1 42 ? 0.325 8.305 -9.609 1 87.56 42 PHE B N 1
ATOM 1601 C CA . PHE B 1 42 ? -0.028 7.328 -8.594 1 87.56 42 PHE B CA 1
ATOM 1602 C C . PHE B 1 42 ? -0.993 7.926 -7.578 1 87.56 42 PHE B C 1
ATOM 1604 O O . PHE B 1 42 ? -2.051 7.355 -7.309 1 87.56 42 PHE B O 1
ATOM 1611 N N . ASN B 1 43 ? -0.715 9.078 -7.109 1 87.81 43 ASN B N 1
ATOM 1612 C CA . ASN B 1 43 ? -1.528 9.695 -6.07 1 87.81 43 ASN B CA 1
ATOM 1613 C C . ASN B 1 43 ? -2.904 10.094 -6.598 1 87.81 43 ASN B C 1
ATOM 1615 O O . ASN B 1 43 ? -3.896 10.031 -5.867 1 87.81 43 ASN B O 1
ATOM 1619 N N . THR B 1 44 ? -2.908 10.453 -7.816 1 85.19 44 THR B N 1
ATOM 1620 C CA . THR B 1 44 ? -4.184 10.836 -8.406 1 85.19 44 THR B CA 1
ATOM 1621 C C . THR B 1 44 ? -5.129 9.641 -8.484 1 85.19 44 THR B C 1
ATOM 1623 O O . THR B 1 44 ? -6.344 9.797 -8.344 1 85.19 44 THR B O 1
ATOM 1626 N N . VAL B 1 45 ? -4.57 8.531 -8.648 1 88.25 45 VAL B N 1
ATOM 1627 C CA . VAL B 1 45 ? -5.391 7.328 -8.758 1 88.25 45 VAL B CA 1
ATOM 1628 C C . VAL B 1 45 ? -5.863 6.898 -7.371 1 88.25 45 VAL B C 1
ATOM 1630 O O . VAL B 1 45 ? -7.031 6.543 -7.188 1 88.25 45 VAL B O 1
ATOM 1633 N N . VAL B 1 46 ? -5.004 7.023 -6.359 1 92.19 46 VAL B N 1
ATOM 1634 C CA . VAL B 1 46 ? -5.324 6.461 -5.055 1 92.19 46 VAL B CA 1
ATOM 1635 C C . VAL B 1 46 ? -6.008 7.516 -4.188 1 92.19 46 VAL B C 1
ATOM 1637 O O . VAL B 1 46 ? -6.605 7.195 -3.16 1 92.19 46 VAL B O 1
ATOM 1640 N N . MET B 1 47 ? -5.844 8.773 -4.594 1 88.06 47 MET B N 1
ATOM 1641 C CA . MET B 1 47 ? -6.504 9.906 -3.959 1 88.06 47 MET B CA 1
ATOM 1642 C C . MET B 1 47 ? -7.336 10.695 -4.969 1 88.06 47 MET B C 1
ATOM 1644 O O . MET B 1 47 ? -6.922 11.758 -5.426 1 88.06 47 MET B O 1
ATOM 1648 N N . PRO B 1 48 ? -8.414 10.164 -5.332 1 76.88 48 PRO B N 1
ATOM 1649 C CA . PRO B 1 48 ? -9.188 10.789 -6.406 1 76.88 48 PRO B CA 1
ATOM 1650 C C . PRO B 1 48 ? -9.828 12.109 -5.98 1 76.88 48 PRO B C 1
ATOM 1652 O O . PRO B 1 48 ? -10.531 12.742 -6.773 1 76.88 48 PRO B O 1
ATOM 1655 N N . GLY B 1 49 ? -9.461 12.727 -4.832 1 81.12 49 GLY B N 1
ATOM 1656 C CA . GLY B 1 49 ? -10.109 13.883 -4.238 1 81.12 49 GLY B CA 1
ATOM 1657 C C . GLY B 1 49 ? -10.898 13.555 -2.984 1 81.12 49 GLY B C 1
ATOM 1658 O O . GLY B 1 49 ? -12.125 13.477 -3.021 1 81.12 49 GLY B O 1
ATOM 1659 N N . PHE B 1 50 ? -10.211 13.438 -1.9 1 94.5 50 PHE B N 1
ATOM 1660 C CA . PHE B 1 50 ? -10.797 13.203 -0.586 1 94.5 50 PHE B CA 1
ATOM 1661 C C . PHE B 1 50 ? -11.531 14.445 -0.093 1 94.5 50 PHE B C 1
ATOM 1663 O O . PHE B 1 50 ? -11.102 15.57 -0.351 1 94.5 50 P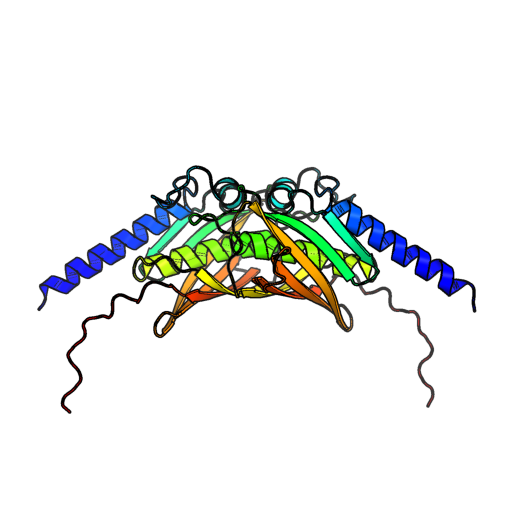HE B O 1
ATOM 1670 N N . ARG B 1 51 ? -12.672 14.234 0.495 1 97.31 51 ARG B N 1
ATOM 1671 C CA . ARG B 1 51 ? -13.344 15.312 1.211 1 97.31 51 ARG B CA 1
ATOM 1672 C C . ARG B 1 51 ? -12.922 15.344 2.676 1 97.31 51 ARG B C 1
ATOM 1674 O O . ARG B 1 51 ? -13.281 14.461 3.451 1 97.31 51 ARG B O 1
ATOM 1681 N N . VAL B 1 52 ? -12.219 16.391 3.078 1 98.12 52 VAL B N 1
ATOM 1682 C CA . VAL B 1 52 ? -11.703 16.484 4.438 1 98.12 52 VAL B CA 1
ATOM 1683 C C . VAL B 1 52 ? -12.742 17.141 5.348 1 98.12 52 VAL B C 1
ATOM 1685 O O . VAL B 1 52 ? -13.141 18.281 5.129 1 98.12 52 VAL B O 1
ATOM 1688 N N . SER B 1 53 ? -13.18 16.484 6.309 1 98.62 53 SER B N 1
ATOM 1689 C CA . SER B 1 53 ? -14.195 16.984 7.227 1 98.62 53 SER B CA 1
ATOM 1690 C C . SER B 1 53 ? -13.555 17.578 8.477 1 98.62 53 SER B C 1
ATOM 1692 O O . SER B 1 53 ? -14.164 18.406 9.156 1 98.62 53 SER B O 1
ATOM 1694 N N . LEU B 1 54 ? -12.391 17.094 8.812 1 98.56 54 LEU B N 1
ATOM 1695 C CA . LEU B 1 54 ? -11.648 17.594 9.961 1 98.56 54 LEU B CA 1
ATOM 1696 C C . LEU B 1 54 ? -10.156 17.703 9.641 1 98.56 54 LEU B C 1
ATOM 1698 O O . LEU B 1 54 ? -9.562 16.766 9.109 1 98.56 54 LEU B O 1
ATOM 1702 N N . ALA B 1 55 ? -9.578 18.828 9.867 1 98.06 55 ALA B N 1
ATOM 1703 C CA . ALA B 1 55 ? -8.141 19.047 9.773 1 98.06 55 ALA B CA 1
ATOM 1704 C C . ALA B 1 55 ? -7.629 19.828 10.977 1 98.06 55 ALA B C 1
ATOM 1706 O O . ALA B 1 55 ? -7.93 21.016 11.125 1 98.06 55 ALA B O 1
ATOM 1707 N N . GLU B 1 56 ? -6.969 19.203 11.82 1 97.19 56 GLU B N 1
ATOM 1708 C CA . GLU B 1 56 ? -6.348 19.75 13.016 1 97.19 56 GLU B CA 1
ATOM 1709 C C . GLU B 1 56 ? -4.918 19.25 13.188 1 97.19 56 GLU B C 1
ATOM 1711 O O . GLU B 1 56 ? -4.539 18.234 12.578 1 97.19 56 GLU B O 1
ATOM 1716 N N . PRO B 1 57 ? -4.164 20.031 13.969 1 96.62 57 PRO B N 1
ATOM 1717 C CA . PRO B 1 57 ? -2.828 19.5 14.227 1 96.62 57 PRO B CA 1
ATOM 1718 C C . PRO B 1 57 ? -2.867 18.078 14.805 1 96.62 57 PRO B C 1
ATOM 1720 O O . PRO B 1 57 ? -3.438 17.859 15.883 1 96.62 57 PRO B O 1
ATOM 1723 N N . GLY B 1 58 ? -2.332 17.172 14.055 1 97.62 58 GLY B N 1
ATOM 1724 C CA . GLY B 1 58 ? -2.221 15.805 14.523 1 97.62 58 GLY B CA 1
ATOM 1725 C C . GLY B 1 58 ? -3.457 14.969 14.227 1 97.62 58 GLY B C 1
ATOM 1726 O O . GLY B 1 58 ? -3.562 13.828 14.68 1 97.62 58 GLY B O 1
ATOM 1727 N N . ARG B 1 59 ? -4.379 15.492 13.516 1 98.69 59 ARG B N 1
ATOM 1728 C CA . ARG B 1 59 ? -5.57 14.711 13.211 1 98.69 59 ARG B CA 1
ATOM 1729 C C . ARG B 1 59 ? -6.227 15.188 11.914 1 98.69 59 ARG B C 1
ATOM 1731 O O . ARG B 1 59 ? -6.414 16.391 11.719 1 98.69 59 ARG B O 1
ATOM 1738 N N . LEU B 1 60 ? -6.566 14.234 11.078 1 98.69 60 LEU B N 1
ATOM 1739 C CA . LEU B 1 60 ? -7.301 14.469 9.836 1 98.69 60 LEU B CA 1
ATOM 1740 C C . LEU B 1 60 ? -8.398 13.422 9.648 1 98.69 60 LEU B C 1
ATOM 1742 O O . LEU B 1 60 ? -8.188 12.242 9.93 1 98.69 60 LEU B O 1
ATOM 1746 N N . VAL B 1 61 ? -9.586 13.906 9.227 1 98.88 61 VAL B N 1
ATOM 1747 C CA . VAL B 1 61 ? -10.68 13.016 8.852 1 98.88 61 VAL B CA 1
ATOM 1748 C C . VAL B 1 61 ? -11.141 13.344 7.43 1 98.88 61 VAL B C 1
ATOM 1750 O O . VAL B 1 61 ? -11.375 14.508 7.102 1 98.88 61 VAL B O 1
ATOM 1753 N N . CYS B 1 62 ? -11.219 12.305 6.594 1 98.31 62 CYS B N 1
ATOM 1754 C CA . CYS B 1 62 ? -11.672 12.531 5.227 1 98.31 62 CYS B CA 1
ATOM 1755 C C . CYS B 1 62 ? -12.555 11.375 4.75 1 98.31 62 CYS B C 1
ATOM 1757 O O . CYS B 1 62 ? -12.57 10.312 5.363 1 98.31 62 CYS B O 1
ATOM 1759 N N . SER B 1 63 ? -13.328 11.656 3.771 1 98.31 63 SER B N 1
ATOM 1760 C CA . SER B 1 63 ? -14.211 10.664 3.166 1 98.31 63 SER B CA 1
ATOM 1761 C C . SER B 1 63 ? -14.18 10.75 1.644 1 98.31 63 SER B C 1
ATOM 1763 O O . SER B 1 63 ? -13.766 11.766 1.083 1 98.31 63 SER B O 1
ATOM 1765 N N . PHE B 1 64 ? -14.555 9.625 1.002 1 97.19 64 PHE B N 1
ATOM 1766 C CA . PHE B 1 64 ? -14.664 9.555 -0.45 1 97.19 64 PHE B CA 1
ATOM 1767 C C . PHE B 1 64 ? -15.406 8.289 -0.87 1 97.19 64 PHE B C 1
ATOM 1769 O O . PHE B 1 64 ? -15.617 7.387 -0.056 1 97.19 64 PHE B O 1
ATOM 1776 N N . ARG B 1 65 ? -15.852 8.367 -2.066 1 96.44 65 ARG B N 1
ATOM 1777 C CA . ARG B 1 65 ? -16.391 7.164 -2.684 1 96.44 65 ARG B CA 1
ATOM 1778 C C . ARG B 1 65 ? -15.297 6.371 -3.387 1 96.44 65 ARG B C 1
ATOM 1780 O O . ARG B 1 65 ? -14.539 6.922 -4.184 1 96.44 65 ARG B O 1
ATOM 1787 N N . VAL B 1 66 ? -15.219 5.066 -3.076 1 95.5 66 VAL B N 1
ATOM 1788 C CA . VAL B 1 66 ? -14.188 4.227 -3.672 1 95.5 66 VAL B CA 1
ATOM 1789 C C . VAL B 1 66 ? -14.352 4.207 -5.191 1 95.5 66 VAL B C 1
ATOM 1791 O O . VAL B 1 66 ? -15.352 3.709 -5.707 1 95.5 66 VAL B O 1
ATOM 1794 N N . PRO B 1 67 ? -13.367 4.742 -5.891 1 92.25 67 PRO B N 1
ATOM 1795 C CA . PRO B 1 67 ? -13.508 4.762 -7.352 1 92.25 67 PRO B CA 1
ATOM 1796 C C . PRO B 1 67 ? -13.281 3.391 -7.98 1 92.25 67 PRO B C 1
ATOM 1798 O O . PRO B 1 67 ? -12.602 2.543 -7.398 1 92.25 67 PRO B O 1
ATOM 1801 N N . ALA B 1 68 ? -13.797 3.209 -9.156 1 90.62 68 ALA B N 1
ATOM 1802 C CA . ALA B 1 68 ? -13.609 1.969 -9.906 1 90.62 68 ALA B CA 1
ATOM 1803 C C . ALA B 1 68 ? -12.141 1.743 -10.234 1 90.62 68 ALA B C 1
ATOM 1805 O O . ALA B 1 68 ? -11.68 0.601 -10.312 1 90.62 68 ALA B O 1
ATOM 1806 N N . ALA B 1 69 ? -11.406 2.801 -10.383 1 89.5 69 ALA B N 1
ATOM 1807 C CA . ALA B 1 69 ? -10.008 2.762 -10.797 1 89.5 69 ALA B CA 1
ATOM 1808 C C . ALA B 1 69 ? -9.156 2.002 -9.789 1 89.5 69 ALA B C 1
ATOM 1810 O O . ALA B 1 69 ? -8.078 1.502 -10.133 1 89.5 69 ALA B O 1
ATOM 1811 N N . VAL B 1 70 ? -9.617 1.865 -8.516 1 93.44 70 VAL B N 1
ATOM 1812 C CA . VAL B 1 70 ? -8.812 1.206 -7.496 1 93.44 70 VAL B CA 1
ATOM 1813 C C . VAL B 1 70 ? -9.516 -0.061 -7.016 1 93.44 70 VAL B C 1
ATOM 1815 O O . VAL B 1 70 ? -9.227 -0.563 -5.926 1 93.44 70 VAL B O 1
ATOM 1818 N N . ALA B 1 71 ? -10.453 -0.529 -7.793 1 91.56 71 ALA B N 1
ATOM 1819 C CA . ALA B 1 71 ? -11.148 -1.768 -7.453 1 91.56 71 ALA B CA 1
ATOM 1820 C C . ALA B 1 71 ? -10.336 -2.986 -7.887 1 91.56 71 ALA B C 1
ATOM 1822 O O . ALA B 1 71 ? -9.586 -2.926 -8.859 1 91.56 71 ALA B O 1
ATOM 1823 N N . ASP B 1 72 ? -10.477 -4.031 -7.121 1 88.38 72 ASP B N 1
ATOM 1824 C CA . ASP B 1 72 ? -9.867 -5.289 -7.547 1 88.38 72 ASP B CA 1
ATOM 1825 C C . ASP B 1 72 ? -10.805 -6.062 -8.469 1 88.38 72 ASP B C 1
ATOM 1827 O O . ASP B 1 72 ? -11.828 -5.535 -8.914 1 88.38 72 ASP B O 1
ATOM 1831 N N . ALA B 1 73 ? -10.422 -7.258 -8.828 1 83.19 73 ALA B N 1
ATOM 1832 C CA . ALA B 1 73 ? -11.156 -8.062 -9.805 1 83.19 73 ALA B CA 1
ATOM 1833 C C . ALA B 1 73 ? -12.547 -8.406 -9.289 1 83.19 73 ALA B C 1
ATOM 1835 O O . ALA B 1 73 ? -13.445 -8.727 -10.07 1 83.19 73 ALA B O 1
ATOM 1836 N N . ASP B 1 74 ? -12.758 -8.336 -7.93 1 85.25 74 ASP B N 1
ATOM 1837 C CA . ASP B 1 74 ? -14.047 -8.664 -7.332 1 85.25 74 ASP B CA 1
ATOM 1838 C C . ASP B 1 74 ? -14.875 -7.402 -7.098 1 85.25 74 ASP B C 1
ATOM 1840 O O . ASP B 1 74 ? -15.93 -7.457 -6.465 1 85.25 74 ASP B O 1
ATOM 1844 N N . GLY B 1 75 ? -14.352 -6.289 -7.555 1 89.31 75 GLY B N 1
ATOM 1845 C CA . GLY B 1 75 ? -15.086 -5.043 -7.414 1 89.31 75 GLY B CA 1
ATOM 1846 C C . GLY B 1 75 ? -14.945 -4.422 -6.035 1 89.31 75 GLY B C 1
ATOM 1847 O O . GLY B 1 75 ? -15.773 -3.602 -5.629 1 89.31 75 GLY B O 1
ATOM 1848 N N . ARG B 1 76 ? -14.008 -4.875 -5.336 1 92.69 76 ARG B N 1
ATOM 1849 C CA . ARG B 1 76 ? -13.75 -4.34 -4.004 1 92.69 76 ARG B CA 1
ATOM 1850 C C . ARG B 1 76 ? -12.562 -3.379 -4.02 1 92.69 76 ARG B C 1
ATOM 1852 O O . ARG B 1 76 ? -11.758 -3.391 -4.957 1 92.69 76 ARG B O 1
ATOM 1859 N N . TRP B 1 77 ? -12.523 -2.496 -3 1 95.06 77 TRP B N 1
ATOM 1860 C CA . TRP B 1 77 ? -11.352 -1.644 -2.842 1 95.06 77 TRP B CA 1
ATOM 1861 C C . TRP B 1 77 ? -10.086 -2.482 -2.693 1 95.06 77 TRP B C 1
ATOM 1863 O O . TRP B 1 77 ? -9.93 -3.219 -1.716 1 95.06 77 TRP B O 1
ATOM 1873 N N . HIS B 1 78 ? -9.266 -2.428 -3.666 1 95.25 78 HIS B N 1
ATOM 1874 C CA . HIS B 1 78 ? -8.023 -3.184 -3.701 1 95.25 78 HIS B CA 1
ATOM 1875 C C . HIS B 1 78 ? -7.203 -2.959 -2.434 1 95.25 78 HIS B C 1
ATOM 1877 O O . HIS B 1 78 ? -7.004 -1.816 -2.014 1 95.25 78 HIS B O 1
ATOM 1883 N N . ALA B 1 79 ? -6.676 -4.02 -1.792 1 96.38 79 ALA B N 1
ATOM 1884 C CA . ALA B 1 79 ? -5.945 -3.92 -0.531 1 96.38 79 ALA B CA 1
ATOM 1885 C C . ALA B 1 79 ? -4.719 -3.025 -0.679 1 96.38 79 ALA B C 1
ATOM 1887 O O . ALA B 1 79 ? -4.441 -2.193 0.188 1 96.38 79 ALA B O 1
ATOM 1888 N N . GLY B 1 80 ? -3.98 -3.227 -1.744 1 96.44 80 GLY B N 1
ATOM 1889 C CA . GLY B 1 80 ? -2.822 -2.387 -2.002 1 96.44 80 GLY B CA 1
ATOM 1890 C C . GLY B 1 80 ? -3.176 -0.925 -2.197 1 96.44 80 GLY B C 1
ATOM 1891 O O . GLY B 1 80 ? -2.436 -0.039 -1.766 1 96.44 80 GLY B O 1
ATOM 1892 N N . ALA B 1 81 ? -4.27 -0.658 -2.832 1 95.81 81 ALA B N 1
ATOM 1893 C CA . ALA B 1 81 ? -4.73 0.716 -3.018 1 95.81 81 ALA B CA 1
ATOM 1894 C C . ALA B 1 81 ? -5.156 1.336 -1.69 1 95.81 81 ALA B C 1
ATOM 1896 O O . ALA B 1 81 ? -4.887 2.512 -1.433 1 95.81 81 ALA B O 1
ATOM 1897 N N . MET B 1 82 ? -5.84 0.584 -0.877 1 97.31 82 MET B N 1
ATOM 1898 C CA . MET B 1 82 ? -6.211 1.055 0.454 1 97.31 82 MET B CA 1
ATOM 1899 C C . MET B 1 82 ? -4.973 1.391 1.278 1 97.31 82 MET B C 1
ATOM 1901 O O . MET B 1 82 ? -4.926 2.426 1.944 1 97.31 82 MET B O 1
ATOM 1905 N N . ALA B 1 83 ? -3.992 0.488 1.202 1 98.25 83 ALA B N 1
ATOM 1906 C CA . ALA B 1 83 ? -2.742 0.738 1.916 1 98.25 83 ALA B CA 1
ATOM 1907 C C . ALA B 1 83 ? -2.1 2.043 1.457 1 98.25 83 ALA B C 1
ATOM 1909 O O . ALA B 1 83 ? -1.568 2.801 2.273 1 98.25 83 ALA B O 1
ATOM 1910 N N . ALA B 1 84 ? -2.143 2.297 0.201 1 96.69 84 ALA B N 1
ATOM 1911 C CA . ALA B 1 84 ? -1.585 3.527 -0.354 1 96.69 84 ALA B CA 1
ATOM 1912 C C . ALA B 1 84 ? -2.357 4.75 0.136 1 96.69 84 ALA B C 1
ATOM 1914 O O . ALA B 1 84 ? -1.762 5.781 0.454 1 96.69 84 ALA B O 1
ATOM 1915 N N . ALA B 1 85 ? -3.686 4.664 0.141 1 96.94 85 ALA B N 1
ATOM 1916 C CA . ALA B 1 85 ? -4.504 5.758 0.656 1 96.94 85 ALA B CA 1
ATOM 1917 C C . ALA B 1 85 ? -4.172 6.051 2.117 1 96.94 85 ALA B C 1
ATOM 1919 O O . ALA B 1 85 ? -4.02 7.211 2.504 1 96.94 85 ALA B O 1
ATOM 1920 N N . VAL B 1 86 ? -4.047 5.02 2.871 1 98.31 86 VAL B N 1
ATOM 1921 C CA . VAL B 1 86 ? -3.707 5.141 4.285 1 98.31 86 VAL B CA 1
ATOM 1922 C C . VAL B 1 86 ? -2.316 5.75 4.434 1 98.31 86 VAL B C 1
ATOM 1924 O O . VAL B 1 86 ? -2.094 6.602 5.301 1 98.31 86 VAL B O 1
ATOM 1927 N N . ASP B 1 87 ? -1.389 5.332 3.619 1 97.69 87 ASP B N 1
ATOM 1928 C CA . ASP B 1 87 ? -0.045 5.906 3.598 1 97.69 87 ASP B CA 1
ATOM 1929 C C . ASP B 1 87 ? -0.095 7.418 3.406 1 97.69 87 ASP B C 1
ATOM 1931 O O . ASP B 1 87 ? 0.544 8.164 4.148 1 97.69 87 ASP B O 1
ATOM 1935 N N . ASN B 1 88 ? -0.851 7.844 2.461 1 95.25 88 ASN B N 1
ATOM 1936 C CA . ASN B 1 88 ? -0.963 9.273 2.178 1 95.25 88 ASN B CA 1
ATOM 1937 C C . ASN B 1 88 ? -1.595 10.023 3.346 1 95.25 88 ASN B C 1
ATOM 1939 O O . ASN B 1 88 ? -1.156 11.125 3.689 1 95.25 88 ASN B O 1
ATOM 1943 N N . LEU B 1 89 ? -2.6 9.414 3.936 1 97.56 89 LEU B N 1
ATOM 1944 C CA . LEU B 1 89 ? -3.225 10.078 5.074 1 97.56 89 LEU B CA 1
ATOM 1945 C C . LEU B 1 89 ? -2.262 10.156 6.254 1 97.56 89 LEU B C 1
ATOM 1947 O O . LEU B 1 89 ? -2.199 11.18 6.945 1 97.56 89 LEU B O 1
ATOM 1951 N N . CYS B 1 90 ? -1.518 9.078 6.484 1 98.12 90 CYS B N 1
ATOM 1952 C CA . CYS B 1 90 ? -0.526 9.109 7.555 1 98.12 90 CYS B CA 1
ATOM 1953 C C . CYS B 1 90 ? 0.491 10.219 7.328 1 98.12 90 CYS B C 1
ATOM 1955 O O . CYS B 1 90 ? 0.821 10.961 8.258 1 98.12 90 CYS B O 1
ATOM 1957 N N . ALA B 1 91 ? 0.966 10.336 6.113 1 95.88 91 ALA B N 1
ATOM 1958 C CA . ALA B 1 91 ? 1.924 11.391 5.789 1 95.88 91 ALA B CA 1
ATOM 1959 C C . ALA B 1 91 ? 1.335 12.766 6.066 1 95.88 91 ALA B C 1
ATOM 1961 O O . ALA B 1 91 ? 1.999 13.625 6.648 1 95.88 91 ALA B O 1
ATOM 1962 N N . ALA B 1 92 ? 0.118 12.969 5.676 1 95.69 92 ALA B N 1
ATOM 1963 C CA . ALA B 1 92 ? -0.549 14.258 5.871 1 95.69 92 ALA B CA 1
ATOM 1964 C C . ALA B 1 92 ? -0.742 14.555 7.355 1 95.69 92 ALA B C 1
ATOM 1966 O O . ALA B 1 92 ? -0.498 15.672 7.805 1 95.69 92 ALA B O 1
ATOM 1967 N N . VAL B 1 93 ? -1.18 13.555 8.102 1 98 93 VAL B N 1
ATOM 1968 C CA . VAL B 1 93 ? -1.426 13.703 9.531 1 98 93 VAL B CA 1
ATOM 1969 C C . VAL B 1 93 ? -0.133 14.109 10.234 1 98 93 VAL B C 1
ATOM 1971 O O . VAL B 1 93 ? -0.121 15.055 11.023 1 98 93 VAL B O 1
ATOM 1974 N N . VAL B 1 94 ? 0.917 13.43 9.93 1 97.25 94 VAL B N 1
ATOM 1975 C CA . VAL B 1 94 ? 2.199 13.695 10.57 1 97.25 94 VAL B CA 1
ATOM 1976 C C . VAL B 1 94 ? 2.699 15.086 10.188 1 97.25 94 VAL B C 1
ATOM 1978 O O . VAL B 1 94 ? 3.256 15.805 11.023 1 97.25 94 VAL B O 1
ATOM 1981 N N . TYR B 1 95 ? 2.488 15.492 8.984 1 95 95 TYR B N 1
ATOM 1982 C CA . TYR B 1 95 ? 2.869 16.812 8.516 1 95 95 TYR B CA 1
ATOM 1983 C C . TYR B 1 95 ? 2.176 17.906 9.328 1 95 95 TYR B C 1
ATOM 1985 O O . TYR B 1 95 ? 2.775 18.938 9.633 1 95 95 TYR B O 1
ATOM 1993 N N . THR B 1 96 ? 0.894 17.719 9.711 1 96.5 96 THR B N 1
ATOM 1994 C CA . THR B 1 96 ? 0.141 18.734 10.445 1 96.5 96 THR B CA 1
ATOM 1995 C C . THR B 1 96 ? 0.752 18.969 11.82 1 96.5 96 THR B C 1
ATOM 1997 O O . THR B 1 96 ? 0.501 20 12.453 1 96.5 96 THR B O 1
ATOM 2000 N N . ALA B 1 97 ? 1.469 18.016 12.336 1 93.81 97 ALA B N 1
ATOM 2001 C CA . ALA B 1 97 ? 1.981 18.094 13.703 1 93.81 97 ALA B CA 1
ATOM 2002 C C . ALA B 1 97 ? 3.131 19.094 13.797 1 93.81 97 ALA B C 1
ATOM 2004 O O . ALA B 1 97 ? 3.25 19.812 14.789 1 93.81 97 ALA B O 1
ATOM 2005 N N . ASP B 1 98 ? 4.016 19.172 12.742 1 91.12 98 ASP B N 1
ATOM 2006 C CA . ASP B 1 98 ? 5.152 20.078 12.891 1 91.12 98 ASP B CA 1
ATOM 2007 C C . ASP B 1 98 ? 5.656 20.562 11.531 1 91.12 98 ASP B C 1
ATOM 2009 O O . ASP B 1 98 ? 6.688 21.219 11.445 1 91.12 98 ASP B O 1
ATOM 2013 N N . GLY B 1 99 ? 5.02 20.109 10.477 1 92.38 99 GLY B N 1
ATOM 2014 C CA . GLY B 1 99 ? 5.332 20.641 9.156 1 92.38 99 GLY B CA 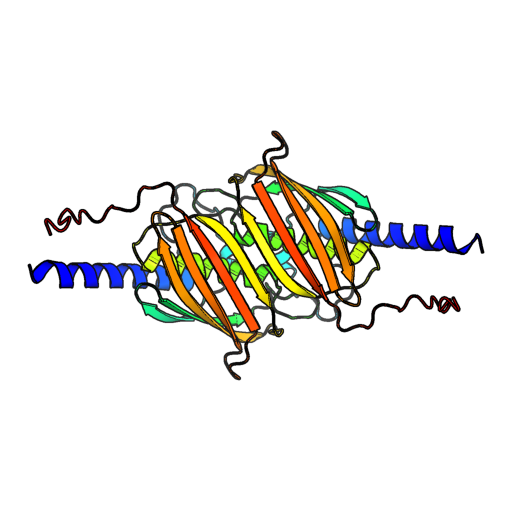1
ATOM 2015 C C . GLY B 1 99 ? 6.508 19.938 8.5 1 92.38 99 GLY B C 1
ATOM 2016 O O . GLY B 1 99 ? 6.977 20.359 7.441 1 92.38 99 GLY B O 1
ATOM 2017 N N . VAL B 1 100 ? 7.008 18.859 9.109 1 90.31 100 VAL B N 1
ATOM 2018 C CA . VAL B 1 100 ? 8.172 18.141 8.594 1 90.31 100 VAL B CA 1
ATOM 2019 C C . VAL B 1 100 ? 7.723 16.938 7.773 1 90.31 100 VAL B C 1
ATOM 2021 O O . VAL B 1 100 ? 6.906 16.141 8.234 1 90.31 100 VAL B O 1
ATOM 2024 N N . HIS B 1 101 ? 8.227 16.828 6.57 1 90.19 101 HIS B N 1
ATOM 2025 C CA . HIS B 1 101 ? 8.008 15.633 5.758 1 90.19 101 HIS B CA 1
ATOM 2026 C C . HIS B 1 101 ? 8.859 14.469 6.262 1 90.19 101 HIS B C 1
ATOM 2028 O O . HIS B 1 101 ? 10.031 14.641 6.594 1 90.19 101 HIS B O 1
ATOM 2034 N N . ARG B 1 102 ? 8.266 13.375 6.34 1 93.31 102 ARG B N 1
ATOM 2035 C CA . ARG B 1 102 ? 8.922 12.18 6.867 1 93.31 102 ARG B CA 1
ATOM 2036 C C . ARG B 1 102 ? 8.75 11 5.918 1 93.31 102 ARG B C 1
ATOM 2038 O O . ARG B 1 102 ? 7.852 10.992 5.082 1 93.31 102 ARG B O 1
ATOM 2045 N N . PHE B 1 103 ? 9.625 10.102 6.059 1 94.38 103 PHE B N 1
ATOM 2046 C CA . PHE B 1 103 ? 9.523 8.891 5.254 1 94.38 103 PHE B CA 1
ATOM 2047 C C . PHE B 1 103 ? 9.109 7.707 6.117 1 94.38 103 PHE B C 1
ATOM 2049 O O . PHE B 1 103 ? 9.453 7.637 7.297 1 94.38 103 PHE B O 1
ATOM 2056 N N . THR B 1 104 ? 8.453 6.816 5.512 1 97.38 104 THR B N 1
ATOM 2057 C CA . THR B 1 104 ? 7.895 5.664 6.207 1 97.38 104 THR B CA 1
ATOM 2058 C C . THR B 1 104 ? 8.969 4.609 6.457 1 97.38 104 THR B C 1
ATOM 2060 O O . THR B 1 104 ? 9.703 4.23 5.543 1 97.38 104 THR B O 1
ATOM 2063 N N . ILE B 1 105 ? 9.055 4.125 7.645 1 97.81 105 ILE B N 1
ATOM 2064 C CA . ILE B 1 105 ? 10.016 3.068 7.938 1 97.81 105 ILE B CA 1
ATOM 2065 C C . ILE B 1 105 ? 9.281 1.747 8.156 1 97.81 105 ILE B C 1
ATOM 2067 O O . ILE B 1 105 ? 9.867 0.672 8.023 1 97.81 105 ILE B O 1
ATOM 2071 N N . SER B 1 106 ? 8.016 1.892 8.531 1 98.69 106 SER B N 1
ATOM 2072 C CA . SER B 1 106 ? 7.195 0.692 8.656 1 98.69 106 SER B CA 1
ATOM 2073 C C . SER B 1 106 ? 5.723 1.004 8.422 1 98.69 106 SER B C 1
ATOM 2075 O O . SER B 1 106 ? 5.258 2.104 8.727 1 98.6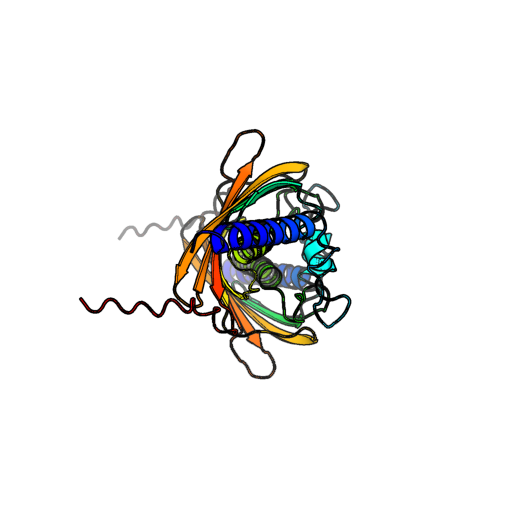9 106 SER B O 1
ATOM 2077 N N . GLN B 1 107 ? 5.016 0.08 7.898 1 98.88 107 GLN B N 1
ATOM 2078 C CA . GLN B 1 107 ? 3.57 0.139 7.715 1 98.88 107 GLN B CA 1
ATOM 2079 C C . GLN B 1 107 ? 2.918 -1.205 8.023 1 98.88 107 GLN B C 1
ATOM 2081 O O . GLN B 1 107 ? 3.414 -2.254 7.609 1 98.88 107 GLN B O 1
ATOM 2086 N N . ALA B 1 108 ? 1.865 -1.146 8.789 1 98.88 108 ALA B N 1
ATOM 2087 C CA . ALA B 1 108 ? 1.07 -2.334 9.086 1 98.88 108 ALA B CA 1
ATOM 2088 C C . ALA B 1 108 ? -0.412 -2.084 8.82 1 98.88 108 ALA B C 1
ATOM 2090 O O . ALA B 1 108 ? -0.961 -1.064 9.242 1 98.88 108 ALA B O 1
ATOM 2091 N N . MET B 1 109 ? -1.002 -3.004 8.141 1 98.94 109 MET B N 1
ATOM 2092 C CA . MET B 1 109 ? -2.428 -2.951 7.832 1 98.94 109 MET B CA 1
ATOM 2093 C C . MET B 1 109 ? -3.145 -4.188 8.359 1 98.94 109 MET B C 1
ATOM 2095 O O . MET B 1 109 ? -2.629 -5.301 8.258 1 98.94 109 MET B O 1
ATOM 2099 N N . SER B 1 110 ? -4.262 -4 8.953 1 98.88 110 SER B N 1
ATOM 2100 C CA . SER B 1 110 ? -5.23 -5.059 9.219 1 98.88 110 SER B CA 1
ATOM 2101 C C . SER B 1 110 ? -6.543 -4.801 8.484 1 98.88 110 SER B C 1
ATOM 2103 O O . SER B 1 110 ? -7.102 -3.707 8.562 1 98.88 110 SER B O 1
ATOM 2105 N N . PHE B 1 111 ? -7 -5.82 7.777 1 98.69 111 PHE B N 1
ATOM 2106 C CA . PHE B 1 111 ? -8.227 -5.715 6.996 1 98.69 111 PHE B CA 1
ATOM 2107 C C . PHE B 1 111 ? -9.328 -6.574 7.598 1 98.69 111 PHE B C 1
ATOM 2109 O O . PHE B 1 111 ? -9.117 -7.754 7.895 1 98.69 111 PHE B O 1
ATOM 2116 N N . PHE B 1 112 ? -10.531 -6.008 7.754 1 98.06 112 PHE B N 1
ATOM 2117 C CA . PHE B 1 112 ? -11.578 -6.699 8.492 1 98.06 112 PHE B CA 1
ATOM 2118 C C . PHE B 1 112 ? -12.773 -6.984 7.586 1 98.06 112 PHE B C 1
ATOM 2120 O O . PHE B 1 112 ? -13.391 -8.047 7.676 1 98.06 112 PHE B O 1
ATOM 2127 N N . SER B 1 113 ? -13.172 -6.035 6.801 1 97.19 113 SER B N 1
ATOM 2128 C CA . SER B 1 113 ? -14.312 -6.18 5.902 1 97.19 113 SER B CA 1
ATOM 2129 C C . SER B 1 113 ? -14.055 -5.488 4.57 1 97.19 113 SER B C 1
ATOM 2131 O O . SER B 1 113 ? -13.336 -4.492 4.508 1 97.19 113 SER B O 1
ATOM 2133 N N . PRO B 1 114 ? -14.609 -6.059 3.529 1 95.44 114 PRO B N 1
ATOM 2134 C CA . PRO B 1 114 ? -14.43 -5.418 2.225 1 95.44 114 PRO B CA 1
ATOM 2135 C C . PRO B 1 114 ? -15.258 -4.148 2.07 1 95.44 114 PRO B C 1
ATOM 2137 O O . PRO B 1 114 ? -16.281 -3.992 2.738 1 95.44 114 PRO B O 1
ATOM 2140 N N . ALA B 1 115 ? -14.773 -3.182 1.3 1 96.31 115 ALA B N 1
ATOM 2141 C CA . ALA B 1 115 ? -15.539 -2.053 0.779 1 96.31 115 ALA B CA 1
ATOM 2142 C C . ALA B 1 115 ? -15.68 -2.137 -0.738 1 96.31 115 ALA B C 1
ATOM 2144 O O . ALA B 1 115 ? -14.695 -2.352 -1.448 1 96.31 115 ALA B O 1
ATOM 2145 N N . ALA B 1 116 ? -16.844 -1.959 -1.241 1 94.12 116 ALA B N 1
ATOM 2146 C CA . ALA B 1 116 ? -17.109 -2.072 -2.674 1 94.12 116 ALA B CA 1
ATOM 2147 C C . ALA B 1 116 ? -16.812 -0.758 -3.391 1 94.12 116 ALA B C 1
ATOM 2149 O O . ALA B 1 116 ? -16.891 0.316 -2.791 1 94.12 116 ALA B O 1
ATOM 2150 N N . HIS B 1 117 ? -16.391 -0.931 -4.652 1 92 117 HIS B N 1
ATOM 2151 C CA . HIS B 1 117 ? -16.359 0.301 -5.434 1 92 117 HIS B CA 1
ATOM 2152 C C . HIS B 1 117 ? -17.719 0.995 -5.422 1 92 117 HIS B C 1
ATOM 2154 O O . HIS B 1 117 ? -18.766 0.334 -5.461 1 92 117 HIS B O 1
ATOM 2160 N N . GLY B 1 118 ? -17.688 2.332 -5.348 1 94 118 GLY B N 1
ATOM 2161 C CA . GLY B 1 118 ? -18.906 3.115 -5.277 1 94 118 GLY B CA 1
ATOM 2162 C C . GLY B 1 118 ? -19.359 3.375 -3.855 1 94 118 GLY B C 1
ATOM 2163 O O . GLY B 1 118 ? -20.172 4.27 -3.613 1 94 118 GLY B O 1
ATOM 2164 N N . GLU B 1 119 ? -18.906 2.623 -2.949 1 96.12 119 GLU B N 1
ATOM 2165 C CA . GLU B 1 119 ? -19.266 2.83 -1.547 1 96.12 119 GLU B CA 1
ATOM 2166 C C . GLU B 1 119 ? -18.469 3.984 -0.944 1 96.12 119 GLU B C 1
ATOM 2168 O O . GLU B 1 119 ? -17.281 4.168 -1.261 1 96.12 119 GLU B O 1
ATOM 2173 N N . GLU B 1 120 ? -19.141 4.699 -0.056 1 97.62 120 GLU B N 1
ATOM 2174 C CA . GLU B 1 120 ? -18.453 5.781 0.64 1 97.62 120 GLU B CA 1
ATOM 2175 C C . GLU B 1 120 ? -17.75 5.266 1.896 1 97.62 120 GLU B C 1
ATOM 2177 O O . GLU B 1 120 ? -18.359 4.547 2.697 1 97.62 120 GLU B O 1
ATOM 2182 N N . VAL B 1 121 ? -16.453 5.676 2.035 1 98.25 121 VAL B N 1
ATOM 2183 C CA . VAL B 1 121 ? -15.672 5.301 3.211 1 98.25 121 VAL B CA 1
ATOM 2184 C C . VAL B 1 121 ? -15.133 6.551 3.898 1 98.25 121 VAL B C 1
ATOM 2186 O O . VAL B 1 121 ? -15.109 7.633 3.305 1 98.25 121 VAL B O 1
ATOM 2189 N N . GLU B 1 122 ? -14.852 6.379 5.148 1 98.75 122 GLU B N 1
ATOM 2190 C CA . GLU B 1 122 ? -14.219 7.422 5.949 1 98.75 122 GLU B CA 1
ATOM 2191 C C . GLU B 1 122 ? -12.906 6.934 6.559 1 98.75 122 GLU B C 1
ATOM 2193 O O . GLU B 1 122 ? -12.828 5.812 7.059 1 98.75 122 GLU B O 1
ATOM 2198 N N . MET B 1 123 ? -11.906 7.746 6.434 1 98.81 123 MET B N 1
ATOM 2199 C CA . MET B 1 123 ? -10.625 7.504 7.082 1 98.81 123 MET B CA 1
ATOM 2200 C C . MET B 1 123 ? -10.367 8.523 8.188 1 98.81 123 MET B C 1
ATOM 2202 O O . MET B 1 123 ? -10.477 9.734 7.957 1 98.81 123 MET B O 1
ATOM 2206 N N . ASP B 1 124 ? -10.078 8.023 9.328 1 98.94 124 ASP B N 1
ATOM 2207 C CA . ASP B 1 124 ? -9.75 8.828 10.5 1 98.94 124 ASP B CA 1
ATOM 2208 C C . ASP B 1 124 ? -8.305 8.594 10.938 1 98.94 124 ASP B C 1
ATOM 2210 O O . ASP B 1 124 ? -7.973 7.535 11.469 1 98.94 124 ASP B O 1
ATOM 2214 N N . GLY B 1 125 ? -7.457 9.555 10.672 1 98.88 125 GLY B N 1
ATOM 2215 C CA . GLY B 1 125 ? -6.039 9.461 10.984 1 98.88 125 GLY B CA 1
ATOM 2216 C C . GLY B 1 125 ? -5.621 10.344 12.141 1 98.88 125 GLY B C 1
ATOM 2217 O O . GLY B 1 125 ? -6.125 11.461 12.289 1 98.88 125 GLY B O 1
ATOM 2218 N N . ARG B 1 126 ? -4.629 9.883 12.93 1 98.81 126 ARG B N 1
ATOM 2219 C CA . ARG B 1 126 ? -4.098 10.68 14.031 1 98.81 126 ARG B CA 1
ATOM 2220 C C . ARG B 1 126 ? -2.65 10.297 14.328 1 98.81 126 ARG B C 1
ATOM 2222 O O . ARG B 1 126 ? -2.238 9.156 14.094 1 98.81 126 ARG B O 1
ATOM 2229 N N . VAL B 1 127 ? -1.952 11.234 14.883 1 98.75 127 VAL B N 1
ATOM 2230 C CA . VAL B 1 127 ? -0.648 10.93 15.461 1 98.75 127 VAL B CA 1
ATOM 2231 C C . VAL B 1 127 ? -0.832 10.141 16.75 1 98.75 127 VAL B C 1
ATOM 2233 O O . VAL B 1 127 ? -1.542 10.578 17.672 1 98.75 127 VAL B O 1
ATOM 2236 N N . ALA B 1 128 ? -0.209 9.023 16.797 1 98.69 128 ALA B N 1
ATOM 2237 C CA . ALA B 1 128 ? -0.359 8.156 17.953 1 98.69 128 ALA B CA 1
ATOM 2238 C C . ALA B 1 128 ? 0.769 8.375 18.953 1 98.69 128 ALA B C 1
ATOM 2240 O O . ALA B 1 128 ? 0.566 8.25 20.172 1 98.69 128 ALA B O 1
ATOM 2241 N N . HIS B 1 129 ? 1.972 8.664 18.422 1 97.44 129 HIS B N 1
ATOM 2242 C CA . HIS B 1 129 ? 3.139 8.789 19.297 1 97.44 129 HIS B CA 1
ATOM 2243 C C . HIS B 1 129 ? 4.27 9.531 18.594 1 97.44 129 HIS B C 1
ATOM 2245 O O . HIS B 1 129 ? 4.379 9.484 17.359 1 97.44 129 HIS B O 1
ATOM 2251 N N . ARG B 1 130 ? 5.012 10.211 19.328 1 95.94 130 ARG B N 1
ATOM 2252 C CA . ARG B 1 130 ? 6.223 10.875 18.844 1 95.94 130 ARG B CA 1
ATOM 2253 C C . ARG B 1 130 ? 7.383 10.664 19.812 1 95.94 130 ARG B C 1
ATOM 2255 O O . ARG B 1 130 ? 7.227 10.844 21.031 1 95.94 130 ARG B O 1
ATOM 2262 N N . LYS B 1 131 ? 8.422 10.242 19.297 1 93.5 131 LYS B N 1
ATOM 2263 C CA . LYS B 1 131 ? 9.648 10.078 20.078 1 93.5 131 LYS B CA 1
ATOM 2264 C C . LYS B 1 131 ? 10.883 10.391 19.234 1 93.5 131 LYS B C 1
ATOM 2266 O O . LYS B 1 131 ? 11.211 9.656 18.297 1 93.5 131 LYS B O 1
ATOM 2271 N N . GLY B 1 132 ? 11.625 11.477 19.609 1 91.19 132 GLY B N 1
ATOM 2272 C CA . GLY B 1 132 ? 12.734 11.906 18.766 1 91.19 132 GLY B CA 1
ATOM 2273 C C . GLY B 1 132 ? 12.32 12.203 17.328 1 91.19 132 GLY B C 1
ATOM 2274 O O . GLY B 1 132 ? 11.398 12.992 17.094 1 91.19 132 GLY B O 1
ATOM 2275 N N . LYS B 1 133 ? 12.977 11.492 16.422 1 92.75 133 LYS B N 1
ATOM 2276 C CA . LYS B 1 133 ? 12.688 11.695 15 1 92.75 133 LYS B CA 1
ATOM 2277 C C . LYS B 1 133 ? 11.555 10.789 14.531 1 92.75 133 LYS B C 1
ATOM 2279 O O . LYS B 1 133 ? 11.109 10.883 13.391 1 92.75 133 LYS B O 1
ATOM 2284 N N . LEU B 1 134 ? 11.109 10 15.484 1 96 134 LEU B N 1
ATOM 2285 C CA . LEU B 1 134 ? 10.109 9.008 15.109 1 96 134 LEU B CA 1
ATOM 2286 C C . LEU B 1 134 ? 8.703 9.508 15.43 1 96 134 LEU B C 1
ATOM 2288 O O . LEU B 1 134 ? 8.461 10.047 16.516 1 96 134 LEU B O 1
ATOM 2292 N N . THR B 1 135 ? 7.84 9.406 14.469 1 97.88 135 THR B N 1
ATOM 2293 C CA . THR B 1 135 ? 6.422 9.688 14.664 1 97.88 135 THR B CA 1
ATOM 2294 C C . THR B 1 135 ? 5.562 8.523 14.195 1 97.88 135 THR B C 1
ATOM 2296 O O . THR B 1 135 ? 5.785 7.98 13.109 1 97.88 135 THR B O 1
ATOM 2299 N N . ALA B 1 136 ? 4.648 8.117 15.031 1 98.62 136 ALA B N 1
ATOM 2300 C CA . ALA B 1 136 ? 3.691 7.074 14.664 1 98.62 136 ALA B CA 1
ATOM 2301 C C . ALA B 1 136 ? 2.32 7.672 14.359 1 98.62 136 ALA B C 1
ATOM 2303 O O . ALA B 1 136 ? 1.85 8.555 15.078 1 98.62 136 ALA B O 1
ATOM 2304 N N . ALA B 1 137 ? 1.711 7.23 13.32 1 98.81 137 ALA B N 1
ATOM 2305 C CA . ALA B 1 137 ? 0.341 7.598 12.969 1 98.81 137 ALA B CA 1
ATOM 2306 C C . ALA B 1 137 ? -0.531 6.355 12.789 1 98.81 137 ALA B C 1
ATOM 2308 O O . ALA B 1 137 ? -0.04 5.297 12.398 1 98.81 137 ALA B O 1
ATOM 2309 N N . VAL B 1 138 ? -1.789 6.484 13.141 1 98.94 138 VAL B N 1
ATOM 2310 C CA . VAL B 1 138 ? -2.766 5.414 12.984 1 98.94 138 VAL B CA 1
ATOM 2311 C C . VAL B 1 138 ? -3.975 5.922 12.203 1 98.94 138 VAL B C 1
ATOM 2313 O O . VAL B 1 138 ? -4.371 7.082 12.344 1 98.94 138 VAL B O 1
ATOM 2316 N N . VAL B 1 139 ? -4.531 5.086 11.312 1 98.94 139 VAL B N 1
ATOM 2317 C CA . VAL B 1 139 ? -5.711 5.402 10.516 1 98.94 139 VAL B CA 1
ATOM 2318 C C . VAL B 1 139 ? -6.746 4.289 10.664 1 98.94 139 VAL B C 1
ATOM 2320 O O . VAL B 1 139 ? -6.426 3.107 10.531 1 98.94 139 VAL B O 1
ATOM 2323 N N . GLU B 1 140 ? -7.914 4.637 10.984 1 98.94 140 GLU B N 1
ATOM 2324 C CA . GLU B 1 140 ? -9.055 3.729 10.891 1 98.94 140 GLU B CA 1
ATOM 2325 C C . GLU B 1 140 ? -9.875 4.008 9.633 1 98.94 140 GLU B C 1
ATOM 2327 O O . GLU B 1 140 ? -10.172 5.16 9.328 1 98.94 140 GLU B O 1
ATOM 2332 N N . VAL B 1 141 ? -10.219 2.967 8.93 1 98.94 141 VAL B N 1
ATOM 2333 C CA . VAL B 1 141 ? -11.078 3.027 7.754 1 98.94 141 VAL B CA 1
ATOM 2334 C C . VAL B 1 141 ? -12.43 2.379 8.062 1 98.94 141 VAL B C 1
ATOM 2336 O O . VAL B 1 141 ? -12.484 1.229 8.5 1 98.94 141 VAL B O 1
ATOM 2339 N N . ARG B 1 142 ? -13.445 3.131 7.812 1 98.88 142 ARG B N 1
ATOM 2340 C CA . ARG B 1 142 ? -14.789 2.627 8.078 1 98.88 142 ARG B CA 1
ATOM 2341 C C . ARG B 1 142 ? -15.711 2.885 6.891 1 98.88 142 ARG B C 1
ATOM 2343 O O . ARG B 1 142 ? -15.516 3.846 6.141 1 98.88 142 ARG B O 1
ATOM 2350 N N . ARG B 1 143 ? -16.719 2 6.77 1 98.38 143 ARG B N 1
ATOM 2351 C CA . ARG B 1 143 ? -17.844 2.344 5.898 1 98.38 143 ARG B CA 1
ATOM 2352 C C . ARG B 1 143 ? -18.609 3.537 6.449 1 98.38 143 ARG B C 1
ATOM 2354 O O . ARG B 1 143 ? -19.047 3.52 7.602 1 98.38 143 ARG B O 1
ATOM 2361 N N . LYS B 1 144 ? -18.766 4.477 5.656 1 97.31 144 LYS B N 1
ATOM 2362 C CA . LYS B 1 144 ? -19.328 5.727 6.168 1 97.31 144 LYS B CA 1
ATOM 2363 C C . LYS B 1 144 ? -20.766 5.543 6.625 1 97.31 144 LYS B C 1
ATOM 2365 O O . LYS B 1 144 ? -21.156 6.059 7.672 1 97.31 144 LYS B O 1
ATOM 2370 N N . ALA B 1 145 ? -21.547 4.801 5.859 1 96.81 145 ALA B N 1
ATOM 2371 C CA . ALA B 1 145 ? -22.969 4.652 6.133 1 96.81 145 ALA B CA 1
ATOM 2372 C C . ALA B 1 145 ? -23.219 3.852 7.406 1 96.81 145 ALA B C 1
ATOM 2374 O O . ALA B 1 145 ? -24.031 4.23 8.242 1 96.81 145 ALA B O 1
ATOM 2375 N N . SER B 1 146 ? -22.516 2.771 7.664 1 97.25 146 SER B N 1
ATOM 2376 C CA . SER B 1 146 ? -22.797 1.852 8.758 1 97.25 146 SER B CA 1
ATOM 2377 C C . SER B 1 146 ? -21.844 2.064 9.922 1 97.25 146 SER B C 1
ATOM 2379 O O . SER B 1 146 ? -22.109 1.633 11.047 1 97.25 146 SER B O 1
ATOM 2381 N N . GLY B 1 147 ? -20.719 2.625 9.609 1 98 147 GLY B N 1
ATOM 2382 C CA . GLY B 1 147 ? -19.688 2.74 10.625 1 98 147 GLY B CA 1
ATOM 2383 C C . GLY B 1 147 ? -18.875 1.469 10.805 1 98 147 GLY B C 1
ATOM 2384 O O . GLY B 1 147 ? -17.969 1.412 11.641 1 98 147 GLY B O 1
ATOM 2385 N N . GLU B 1 148 ? -19.109 0.513 9.945 1 98.44 148 GLU B N 1
ATOM 2386 C CA . GLU B 1 148 ? -18.406 -0.765 10.039 1 98.44 148 GLU B CA 1
ATOM 2387 C C . GLU B 1 148 ? -16.922 -0.601 9.742 1 98.44 148 GLU B C 1
ATOM 2389 O O . GLU B 1 148 ? -16.531 0.093 8.797 1 98.44 148 GLU B O 1
ATOM 2394 N N . LEU B 1 149 ? -16.125 -1.271 10.609 1 98.81 149 LEU B N 1
ATOM 2395 C CA . LEU B 1 149 ? -14.672 -1.213 10.438 1 98.81 149 LEU B CA 1
ATOM 2396 C C . LEU B 1 149 ? -14.242 -1.985 9.195 1 98.81 149 LEU B C 1
ATOM 2398 O O . LEU B 1 149 ? -14.641 -3.139 9.008 1 98.81 149 LEU B O 1
ATOM 2402 N N . VAL B 1 150 ? -13.453 -1.335 8.367 1 98.81 150 VAL B N 1
ATOM 2403 C CA . VAL B 1 150 ? -12.938 -1.934 7.145 1 98.81 150 VAL B CA 1
ATOM 2404 C C . VAL B 1 150 ? -11.469 -2.312 7.332 1 98.81 150 VAL B C 1
ATOM 2406 O O . VAL B 1 150 ? -11.055 -3.418 6.977 1 98.81 150 VAL B O 1
ATOM 2409 N N . ALA B 1 151 ? -10.688 -1.456 7.918 1 98.94 151 ALA B N 1
ATOM 2410 C CA . ALA B 1 151 ? -9.258 -1.689 8.094 1 98.94 151 ALA B CA 1
ATOM 2411 C C . ALA B 1 151 ? -8.672 -0.745 9.133 1 98.94 151 ALA B C 1
ATOM 2413 O O . ALA B 1 151 ? -9.266 0.284 9.461 1 98.94 151 ALA B O 1
ATOM 2414 N N . ILE B 1 152 ? -7.551 -1.113 9.656 1 98.94 152 ILE B N 1
ATOM 2415 C CA . ILE B 1 152 ? -6.695 -0.256 10.461 1 98.94 152 ILE B CA 1
ATOM 2416 C C . ILE B 1 152 ? -5.277 -0.257 9.898 1 98.94 152 ILE B C 1
ATOM 2418 O O . ILE B 1 152 ? -4.754 -1.31 9.523 1 98.94 152 ILE B O 1
ATOM 2422 N N . GLY B 1 153 ? -4.723 0.861 9.766 1 98.94 153 GLY B N 1
ATOM 2423 C CA . GLY B 1 153 ? -3.336 1.009 9.359 1 98.94 153 GLY B CA 1
ATOM 2424 C C . GLY B 1 153 ? -2.504 1.806 10.344 1 98.94 153 GLY B C 1
ATOM 2425 O O . GLY B 1 153 ? -3.014 2.719 11 1 98.94 153 GLY B O 1
ATOM 2426 N N . ARG B 1 154 ? -1.271 1.453 10.43 1 98.75 154 ARG B N 1
ATOM 2427 C CA . ARG B 1 154 ? -0.312 2.174 11.266 1 98.75 154 ARG B CA 1
ATOM 2428 C C . ARG B 1 154 ? 1.021 2.342 10.547 1 98.75 154 ARG B C 1
ATOM 2430 O O . ARG B 1 154 ? 1.47 1.435 9.836 1 98.75 154 ARG B O 1
ATOM 2437 N N . GLN B 1 155 ? 1.62 3.428 10.797 1 98.81 155 GLN B N 1
ATOM 2438 C CA . GLN B 1 155 ? 2.947 3.676 10.242 1 98.81 155 GLN B CA 1
ATOM 2439 C C . GLN B 1 155 ? 3.875 4.285 11.289 1 98.81 155 GLN B C 1
ATOM 2441 O O . GLN B 1 155 ? 3.438 5.062 12.141 1 98.81 155 GLN B O 1
ATOM 2446 N N . TRP B 1 156 ? 5.125 3.867 11.203 1 98.69 156 TRP B N 1
ATOM 2447 C CA . TRP B 1 156 ? 6.219 4.633 11.781 1 98.69 156 TRP B CA 1
ATOM 2448 C C . TRP B 1 156 ? 6.984 5.398 10.703 1 98.69 156 TRP B C 1
ATOM 2450 O O . TRP B 1 156 ? 7.277 4.852 9.641 1 98.69 156 TRP B O 1
ATOM 2460 N N . MET B 1 157 ? 7.238 6.637 11.008 1 98 157 MET B N 1
ATOM 2461 C CA . MET B 1 157 ? 7.906 7.508 10.047 1 98 157 MET B CA 1
ATOM 2462 C C . MET B 1 157 ? 9.039 8.289 10.703 1 98 157 MET B C 1
ATOM 2464 O O . MET B 1 157 ? 8.992 8.562 11.906 1 98 157 MET B O 1
ATOM 2468 N N . THR B 1 158 ? 10.039 8.602 9.867 1 96.44 158 THR B N 1
ATOM 2469 C CA . THR B 1 158 ? 11.195 9.328 10.391 1 96.44 158 THR B CA 1
ATOM 2470 C C . THR B 1 158 ? 11.656 10.398 9.406 1 96.44 158 THR B C 1
ATOM 2472 O O . THR B 1 158 ? 11.117 10.508 8.305 1 96.44 158 THR B O 1
ATOM 2475 N N . SER B 1 159 ? 12.477 11.312 9.852 1 90.5 159 SER B N 1
ATOM 2476 C CA . SER B 1 159 ? 13.023 12.383 9.031 1 90.5 159 SER B CA 1
ATOM 2477 C C . SER B 1 159 ? 14.539 12.469 9.172 1 90.5 159 SER B C 1
ATOM 2479 O O . SER B 1 159 ? 15.102 12 10.164 1 90.5 159 SER B O 1
ATOM 2481 N N . THR B 1 160 ? 15.203 12.641 7.977 1 75.56 160 THR B N 1
ATOM 2482 C CA . THR B 1 160 ? 16.641 12.883 8.078 1 75.56 160 THR B CA 1
ATOM 2483 C C . THR B 1 160 ? 16.906 14.234 8.719 1 75.56 160 THR B C 1
ATOM 2485 O O . THR B 1 160 ? 18.031 14.508 9.156 1 75.56 160 THR B O 1
ATOM 2488 N N . ARG B 1 161 ? 16.047 15.055 8.617 1 61.09 161 ARG B N 1
ATOM 2489 C CA . ARG B 1 161 ? 16.219 16.375 9.203 1 61.09 161 ARG B CA 1
ATOM 2490 C C . ARG B 1 161 ? 15.93 16.359 10.703 1 61.09 161 ARG B C 1
ATOM 2492 O O . ARG B 1 161 ? 15.062 15.609 11.164 1 61.09 161 ARG B O 1
ATOM 2499 N N . ALA B 1 162 ? 17.047 16.75 11.555 1 50.25 162 ALA B N 1
ATOM 2500 C CA . ALA B 1 162 ? 16.875 16.875 13 1 50.25 162 ALA B CA 1
ATOM 2501 C C . ALA B 1 162 ? 15.578 17.625 13.336 1 50.25 162 ALA B C 1
ATOM 2503 O O . ALA B 1 162 ? 15.18 18.531 12.609 1 50.25 162 ALA B O 1
ATOM 2504 N N . ARG B 1 163 ? 14.602 17.016 14.188 1 49.59 163 ARG B N 1
ATOM 2505 C CA . ARG B 1 163 ? 13.438 17.75 14.664 1 49.59 163 ARG B CA 1
ATOM 2506 C C . ARG B 1 163 ? 13.836 19.141 15.164 1 49.59 163 ARG B C 1
ATOM 2508 O O . ARG B 1 163 ? 14.875 19.297 15.805 1 49.59 163 ARG B O 1
ATOM 2515 N N . PRO B 1 164 ? 13.25 20.125 14.742 1 44.84 164 PRO B N 1
ATOM 2516 C CA . PRO B 1 164 ? 13.617 21.375 15.422 1 44.84 164 PRO B CA 1
ATOM 2517 C C . PRO B 1 164 ? 13.57 21.266 16.938 1 44.84 164 PRO B C 1
ATOM 2519 O O . PRO B 1 164 ? 12.586 20.766 17.5 1 44.84 164 PRO B O 1
ATOM 2522 N N . GLU B 1 165 ? 14.695 20.766 17.531 1 42.12 165 GLU B N 1
ATOM 2523 C CA . GLU B 1 165 ? 14.797 20.734 18.984 1 42.12 165 GLU B CA 1
ATOM 2524 C C . GLU B 1 165 ? 14.031 21.906 19.609 1 42.12 165 GLU B C 1
ATOM 2526 O O . GLU B 1 165 ? 14.086 23.031 19.109 1 42.12 165 GLU B O 1
ATOM 2531 N N . LYS B 1 166 ? 12.883 21.547 20.141 1 43.53 166 LYS B N 1
ATOM 2532 C CA . LYS B 1 166 ? 12.438 22.609 21.047 1 43.53 166 LYS B CA 1
ATOM 2533 C C . LYS B 1 166 ? 13.602 23.156 21.875 1 43.53 166 LYS B C 1
ATOM 2535 O O . LYS B 1 166 ? 14.398 22.375 22.406 1 43.53 166 LYS B O 1
ATOM 2540 N N . ASN B 1 167 ? 14.18 24.172 21.578 1 36.12 167 ASN B N 1
ATOM 2541 C CA . ASN B 1 167 ? 15.07 24.859 22.5 1 36.12 167 ASN B CA 1
ATOM 2542 C C . ASN B 1 167 ? 14.594 24.734 23.938 1 36.12 167 ASN B C 1
ATOM 2544 O O . ASN B 1 167 ? 13.938 25.641 24.453 1 36.12 167 ASN B O 1
ATOM 2548 N N . GLY B 1 168 ? 13.734 23.812 24.297 1 36.66 168 GLY B N 1
ATOM 2549 C CA . GLY B 1 168 ? 13.469 23.891 25.719 1 36.66 168 GLY B CA 1
ATOM 2550 C C . GLY B 1 168 ? 14.695 23.625 26.578 1 36.66 168 GLY B C 1
ATOM 2551 O O . GLY B 1 168 ? 15.219 22.5 26.594 1 36.66 168 GLY B O 1
ATOM 2552 N N . GLU B 1 169 ? 15.711 24.547 26.75 1 35.19 169 GLU B N 1
ATOM 2553 C CA . GLU B 1 169 ? 16.75 24.734 27.766 1 35.19 169 GLU B CA 1
ATOM 2554 C C . GLU B 1 169 ? 16.281 24.266 29.125 1 35.19 169 GLU B C 1
ATOM 2556 O O . GLU B 1 169 ? 17.031 24.328 30.109 1 35.19 169 GLU B O 1
ATOM 2561 N N . SER B 1 170 ? 14.992 24.25 29.531 1 37.91 170 SER B N 1
ATOM 2562 C CA . SER B 1 170 ? 14.922 24.25 31 1 37.91 170 SER B CA 1
ATOM 2563 C C . SER B 1 170 ? 15.273 22.891 31.578 1 37.91 170 SER B C 1
ATOM 2565 O O . SER B 1 170 ? 14.492 21.938 31.469 1 37.91 170 SER B O 1
ATOM 2567 N N . ARG B 1 171 ? 16.578 22.328 31.375 1 38.03 171 ARG B N 1
ATOM 2568 C CA . ARG B 1 171 ? 17.047 21.219 32.188 1 38.03 171 ARG B CA 1
ATOM 2569 C C . ARG B 1 171 ? 16.594 21.359 33.625 1 38.03 171 ARG B C 1
ATOM 2571 O O . ARG B 1 171 ? 16.75 22.422 34.25 1 38.03 171 ARG B O 1
ATOM 2578 N N . SER B 1 172 ? 15.617 20.484 34.062 1 32.25 172 SER B N 1
ATOM 2579 C CA . SER B 1 172 ? 15.234 20.344 35.469 1 32.25 172 SER B CA 1
ATOM 2580 C C . SER B 1 172 ? 16.453 20.141 36.344 1 32.25 172 SER B C 1
ATOM 2582 O O . SER B 1 172 ? 17.25 19.219 36.125 1 32.25 172 SER B O 1
ATOM 2584 N N . LYS B 1 173 ? 17.141 21.266 36.938 1 30.17 173 LYS B N 1
ATOM 2585 C CA . LYS B 1 173 ? 17.969 21.312 38.156 1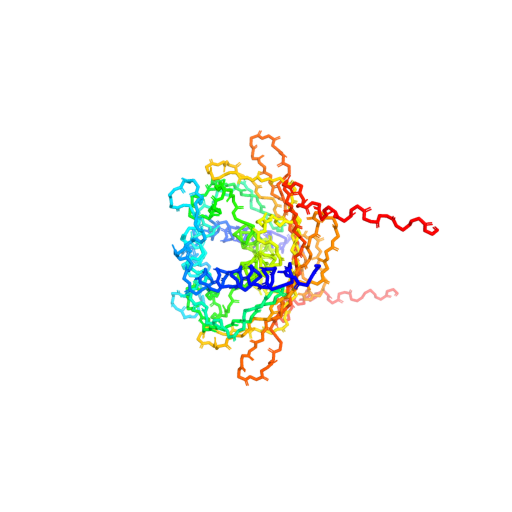 30.17 173 LYS B CA 1
ATOM 2586 C C . LYS B 1 173 ? 17.328 20.516 39.281 1 30.17 173 LYS B C 1
ATOM 2588 O O . LYS B 1 173 ? 17.797 20.578 40.406 1 30.17 173 LYS B O 1
ATOM 2593 N N . LEU B 1 174 ? 16.266 19.703 39.25 1 26.69 174 LEU B N 1
ATOM 2594 C CA . LEU B 1 174 ? 16.078 19.078 40.531 1 26.69 174 LEU B CA 1
ATOM 2595 C C . LEU B 1 174 ? 16.969 17.844 40.688 1 26.69 174 LEU B C 1
ATOM 2597 O O . LEU B 1 174 ? 17.25 17.156 39.719 1 26.69 174 LEU B O 1
#

Foldseek 3Di:
DPVVVVVVQVVLVVLLVLLQVCLQPVCVPPDDDDDPPPPSVVCCLLRVGWAWPDTGQFKTKTKDAAAQSQADPVQWRHPVSVQVNVVSVQQSNNCSNQNDGWAWPDKDKDFDDTHGGRFMKMKIKGWDDDDFQKTKMKIWIARPPPRHTGMIMMTIIGDPDGDPPPPPPPPDPD/DPVVVVVVQVLLVVLLVLLQVCLQPVCVPPDDDPDPDPPSVVCCLLRVGWAWPDTGQFKTKTKDAAAQSQADPVQWRHPVSVQVNVVSVQQSNNCSNQNDGWDWPDKDKDFDDTHGGRFMKMKIKGWDDDDFQKTKMKIWIARPPPRHTGMIMMTIIGDPDGDPPPPPPPPPPD

Radius of gyration: 21.96 Å; Cα contacts (8 Å, |Δi|>4): 791; chains: 2; bounding box: 47×82×60 Å

Nearest PDB structures (foldseek):
  2h4u-assembly1_D  TM=9.599E-01  e=3.939E-10  Homo sapiens
  3f5o-assembly1_B  TM=8.987E-01  e=4.739E-10  Homo sapiens
  4ae8-assembly2_D  TM=9.406E-01  e=3.262E-07  Homo sapiens
  2hbo-assembly1_A-2  TM=7.588E-01  e=2.345E-06  Caulobacter vibrioides
  3ir3-assembly1_A  TM=8.046E-01  e=4.521E-05  Homo sapiens

InterPro domains:
  IPR006683 Thioesterase domain [PF03061] (75-147)
  IPR029069 HotDog domain superfamily [SSF54637] (32-155)
  IPR039298 Acyl-coenzyme A thioesterase 13 [PTHR21660] (17-157)

Organism: Oryza nivara (NCBI:txid4536)

pLDDT: mean 85.81, std 19.34, range [26.19, 98.94]

Sequence (348 aa):
MDGEAPAAAAAALRLAAVARRWLENPRDSLARSREEGCGDAFNTVVMPGFRVSLAEPGRLVCSFRVPAAVADADGRWHAGAMAAAVDNLCAAVVYTADGVHRFTISQAMSFFSPAAHGEEVEMDGRVAHRKGKLTAAVVEVRRKASGELVAIGRQWMTSTRARPEKNGESRSKLMDGEAPAAAAAALRLAAVARRWLENPRDSLARSREEGCGDAFNTVVMPGFRVSLAEPGRLVCSFRVPAAVADADGRWHAGAMAAAVDNLCAAVVYTADGVHRFTISQAMSFFSPAAHGEEVEMDGRVAHRKGKLTAAVVEVRRKASGELVAIGRQWMTSTRARPEKNGESRSKL